Protein AF-A0AAW2NSJ7-F1 (afdb_monomer_lite)

Structure (mmCIF, N/CA/C/O backbone):
data_AF-A0AAW2NSJ7-F1
#
_entry.id   AF-A0AAW2NSJ7-F1
#
loop_
_atom_site.group_PDB
_atom_site.id
_atom_site.type_symbol
_atom_site.label_atom_id
_atom_site.label_alt_id
_atom_site.label_comp_id
_atom_site.label_asym_id
_atom_site.label_entity_id
_atom_site.label_seq_id
_atom_site.pdbx_PDB_ins_code
_atom_site.Cartn_x
_atom_site.Cartn_y
_atom_site.Cartn_z
_atom_site.occupancy
_atom_site.B_iso_or_equiv
_atom_site.auth_seq_id
_atom_site.auth_comp_id
_atom_site.auth_asym_id
_atom_site.auth_atom_id
_atom_site.pdbx_PDB_model_num
ATOM 1 N N . TRP A 1 1 ? -10.551 -11.374 5.179 1.00 94.38 1 TRP A N 1
ATOM 2 C CA . TRP A 1 1 ? -9.517 -11.150 4.149 1.00 94.38 1 TRP A CA 1
ATOM 3 C C . TRP A 1 1 ? -9.999 -10.108 3.161 1.00 94.38 1 TRP A C 1
ATOM 5 O O . TRP A 1 1 ? -9.460 -9.015 3.181 1.00 94.38 1 TRP A O 1
ATOM 15 N N . GLU A 1 2 ? -11.067 -10.388 2.406 1.00 96.81 2 GLU A N 1
ATOM 16 C CA . GLU A 1 2 ? -11.647 -9.461 1.421 1.00 96.81 2 GLU A CA 1
ATOM 17 C C . GLU A 1 2 ? -11.825 -8.022 1.937 1.00 96.81 2 GLU A C 1
ATOM 19 O O . GLU A 1 2 ? -11.339 -7.097 1.297 1.00 96.81 2 GLU A O 1
ATOM 24 N N . ASP A 1 3 ? -12.415 -7.821 3.121 1.00 97.12 3 ASP A N 1
ATOM 25 C CA . ASP A 1 3 ? -12.604 -6.476 3.690 1.00 97.12 3 ASP A CA 1
ATOM 26 C C . ASP A 1 3 ? -11.296 -5.744 4.034 1.00 97.12 3 ASP A C 1
ATOM 28 O O . ASP A 1 3 ? -11.261 -4.516 4.005 1.00 97.12 3 ASP A O 1
ATOM 32 N N . ILE A 1 4 ? -10.207 -6.474 4.302 1.00 96.81 4 ILE A N 1
ATOM 33 C CA . ILE A 1 4 ? -8.868 -5.894 4.489 1.00 96.81 4 ILE A CA 1
ATOM 34 C C . ILE A 1 4 ? -8.310 -5.461 3.129 1.00 96.81 4 ILE A C 1
ATOM 36 O O . ILE A 1 4 ? -7.856 -4.330 2.979 1.00 96.81 4 ILE A O 1
ATOM 40 N N . CYS A 1 5 ? -8.400 -6.324 2.112 1.00 97.69 5 CYS A N 1
ATOM 41 C CA . CYS A 1 5 ? -7.989 -5.999 0.742 1.00 97.69 5 CYS A CA 1
ATOM 42 C C . CYS A 1 5 ? -8.827 -4.862 0.131 1.00 97.69 5 CYS A C 1
ATOM 44 O O . CYS A 1 5 ? -8.345 -4.142 -0.740 1.00 97.69 5 CYS A O 1
ATOM 46 N N . ALA A 1 6 ? -10.071 -4.692 0.581 1.00 98.19 6 ALA A N 1
ATOM 47 C CA . ALA A 1 6 ? -10.960 -3.597 0.213 1.00 98.19 6 ALA A CA 1
ATOM 48 C C . ALA A 1 6 ? -10.841 -2.358 1.122 1.00 98.19 6 ALA A C 1
ATOM 50 O O . ALA A 1 6 ? -11.613 -1.418 0.948 1.00 98.19 6 ALA A O 1
ATOM 51 N N . PHE A 1 7 ? -9.900 -2.350 2.076 1.00 97.81 7 PHE A N 1
ATOM 52 C CA . PHE A 1 7 ? -9.670 -1.257 3.028 1.00 97.81 7 PHE A CA 1
ATOM 53 C C . PHE A 1 7 ? -10.933 -0.801 3.781 1.00 97.81 7 PHE A C 1
ATOM 55 O O . PHE A 1 7 ? -11.122 0.387 4.023 1.00 97.81 7 PHE A O 1
ATOM 62 N N . ARG A 1 8 ? -11.816 -1.741 4.135 1.00 97.81 8 ARG A N 1
ATOM 63 C CA . ARG A 1 8 ? -13.036 -1.493 4.927 1.00 97.81 8 ARG A CA 1
ATOM 64 C C . ARG A 1 8 ? -12.815 -1.665 6.427 1.00 97.81 8 ARG A C 1
ATOM 66 O O . ARG A 1 8 ? -13.595 -1.145 7.215 1.00 97.81 8 ARG A O 1
ATOM 73 N N . VAL A 1 9 ? -11.785 -2.419 6.806 1.00 96.56 9 VAL A N 1
ATOM 74 C CA . VAL A 1 9 ? -11.398 -2.691 8.195 1.00 96.56 9 VAL A CA 1
ATOM 75 C C . VAL A 1 9 ? -9.888 -2.545 8.350 1.00 96.56 9 VAL A C 1
ATOM 77 O O . VAL A 1 9 ? -9.128 -2.844 7.422 1.00 96.56 9 VAL A O 1
ATOM 80 N N . PHE A 1 10 ? -9.447 -2.110 9.528 1.00 95.38 10 PHE A N 1
ATOM 81 C CA . PHE A 1 10 ? -8.037 -2.150 9.896 1.00 95.38 10 PHE A CA 1
ATOM 82 C C . PHE A 1 10 ? -7.614 -3.593 10.251 1.00 95.38 10 PHE A C 1
ATOM 84 O O . PHE A 1 10 ? -8.435 -4.341 10.782 1.00 95.38 10 PHE A O 1
ATOM 91 N N . PRO A 1 11 ? -6.374 -4.037 9.966 1.00 93.12 11 PRO A N 1
ATOM 92 C CA . PRO A 1 11 ? -5.927 -5.377 10.345 1.00 93.12 11 PRO A CA 1
ATOM 93 C C . PRO A 1 11 ? -5.645 -5.490 11.853 1.00 93.12 11 PRO A C 1
ATOM 95 O O . PRO A 1 11 ? -4.751 -4.826 12.365 1.00 93.12 11 PRO A O 1
ATOM 98 N N . ASP A 1 12 ? -6.314 -6.417 12.545 1.00 87.38 12 ASP A N 1
ATOM 99 C CA . ASP A 1 12 ? -6.080 -6.684 13.982 1.00 87.38 12 ASP A CA 1
ATOM 100 C C . ASP A 1 12 ? -4.704 -7.317 14.283 1.00 87.38 12 ASP A C 1
ATOM 102 O O . ASP A 1 12 ? -4.275 -7.411 15.434 1.00 87.38 12 ASP A O 1
ATOM 106 N N . LYS A 1 13 ? -4.016 -7.825 13.252 1.00 85.38 13 LYS A N 1
ATOM 107 C CA . LYS A 1 13 ? -2.703 -8.472 13.373 1.00 85.38 13 LYS A CA 1
ATOM 108 C C . LYS A 1 13 ? -1.589 -7.454 13.167 1.00 85.38 13 LYS A C 1
ATOM 110 O O . LYS A 1 13 ? -1.569 -6.756 12.159 1.00 85.38 13 LYS A O 1
ATOM 115 N N . THR A 1 14 ? -0.595 -7.484 14.052 1.00 75.62 14 THR A N 1
ATOM 116 C CA . THR A 1 14 ? 0.616 -6.644 13.986 1.00 75.62 14 THR A CA 1
ATOM 117 C C . THR A 1 14 ? 1.449 -6.842 12.716 1.00 75.62 14 THR A C 1
ATOM 119 O O . THR A 1 14 ? 2.193 -5.944 12.333 1.00 75.62 14 THR A O 1
ATOM 122 N N . GLN A 1 15 ? 1.321 -7.992 12.047 1.00 88.50 15 GLN A N 1
ATOM 123 C CA . GLN A 1 15 ? 1.951 -8.268 10.760 1.00 88.50 15 GLN A CA 1
ATOM 124 C C . GLN A 1 15 ? 0.929 -8.818 9.760 1.00 88.50 15 GLN A C 1
ATOM 126 O O . GLN A 1 15 ? 0.176 -9.753 10.050 1.00 88.50 15 GLN A O 1
ATOM 131 N N . ILE A 1 16 ? 0.950 -8.253 8.554 1.00 92.44 16 ILE A N 1
ATOM 132 C CA . ILE A 1 16 ? 0.159 -8.684 7.404 1.00 92.44 16 ILE A CA 1
ATOM 133 C C . ILE A 1 16 ? 1.009 -8.600 6.132 1.00 92.44 16 ILE A C 1
ATOM 135 O O . ILE A 1 16 ? 1.783 -7.662 5.949 1.00 92.44 16 ILE A O 1
ATOM 139 N N . SER A 1 17 ? 0.862 -9.584 5.249 1.00 94.50 17 SER A N 1
ATOM 140 C CA . SER A 1 17 ? 1.498 -9.612 3.929 1.00 94.50 17 SER A CA 1
ATOM 141 C C . SER A 1 17 ? 0.406 -9.536 2.873 1.00 94.50 17 SER A C 1
ATOM 143 O O . SER A 1 17 ? -0.467 -10.395 2.849 1.00 94.50 17 SER A O 1
ATOM 145 N N . LEU A 1 18 ? 0.430 -8.501 2.034 1.00 95.69 18 LEU A N 1
ATOM 146 C CA . LEU A 1 18 ? -0.616 -8.207 1.050 1.00 95.69 18 LEU A CA 1
ATOM 147 C C . LEU A 1 18 ? -0.087 -8.435 -0.366 1.00 95.69 18 LEU A C 1
ATOM 149 O O . LEU A 1 18 ? 1.000 -7.954 -0.692 1.00 95.69 18 LEU A O 1
ATOM 153 N N . GLN A 1 19 ? -0.859 -9.100 -1.226 1.00 97.06 19 GLN A N 1
ATOM 154 C CA . GLN A 1 19 ? -0.544 -9.170 -2.653 1.00 97.06 19 GLN A CA 1
ATOM 155 C C . GLN A 1 19 ? -1.236 -8.007 -3.374 1.00 97.06 19 GLN A C 1
ATOM 157 O O . GLN A 1 19 ? -2.446 -7.818 -3.260 1.00 97.06 19 GLN A O 1
ATOM 162 N N . LEU A 1 20 ? -0.474 -7.204 -4.124 1.00 97.56 20 LEU A N 1
ATOM 163 C CA . LEU A 1 20 ? -0.974 -5.947 -4.706 1.00 97.56 20 LEU A CA 1
ATOM 164 C C . LEU A 1 20 ? -2.198 -6.136 -5.620 1.00 97.56 20 LEU A C 1
ATOM 166 O O . LEU A 1 20 ? -3.063 -5.265 -5.663 1.00 97.56 20 LEU A O 1
ATOM 170 N N . PHE A 1 21 ? -2.299 -7.274 -6.318 1.00 97.50 21 PHE A N 1
ATOM 171 C CA . PHE A 1 21 ? -3.418 -7.564 -7.222 1.00 97.50 21 PHE A CA 1
ATOM 172 C C . PHE A 1 21 ? -4.748 -7.822 -6.495 1.00 97.50 21 PHE A C 1
ATOM 174 O O . PHE A 1 21 ? -5.812 -7.647 -7.094 1.00 97.50 21 PHE A O 1
ATOM 181 N N . GLU A 1 22 ? -4.718 -8.207 -5.216 1.00 98.25 22 GLU A N 1
ATOM 182 C CA . GLU A 1 22 ? -5.925 -8.442 -4.418 1.00 98.25 22 GLU A CA 1
ATOM 183 C C . GLU A 1 22 ? -6.574 -7.131 -3.955 1.00 98.25 22 GLU A C 1
ATOM 185 O O . GLU A 1 22 ? -7.797 -7.077 -3.786 1.00 98.25 22 GLU A O 1
ATOM 190 N N . LEU A 1 23 ? -5.765 -6.077 -3.785 1.00 98.44 23 LEU A N 1
ATOM 191 C CA . LEU A 1 23 ? -6.157 -4.794 -3.201 1.00 98.44 23 LEU A CA 1
ATOM 192 C C . LEU A 1 23 ? -7.156 -4.041 -4.089 1.00 98.44 23 LEU A C 1
ATOM 194 O O . LEU A 1 23 ? -6.879 -3.766 -5.257 1.00 98.44 23 LEU A O 1
ATOM 198 N N . LYS A 1 24 ? -8.311 -3.666 -3.531 1.00 98.19 24 LYS A N 1
ATOM 199 C CA . LYS A 1 24 ? -9.400 -2.970 -4.239 1.00 98.19 24 LYS A CA 1
ATOM 200 C C . LYS A 1 24 ? -9.245 -1.447 -4.139 1.00 98.19 24 LYS A C 1
ATOM 202 O O . LYS A 1 24 ? -10.125 -0.756 -3.638 1.00 98.19 24 LYS A O 1
ATOM 207 N N . ASP A 1 25 ? -8.107 -0.929 -4.597 1.00 98.56 25 ASP A N 1
ATOM 208 C CA . ASP A 1 25 ? -7.870 0.512 -4.747 1.00 98.56 25 ASP A CA 1
ATOM 209 C C . ASP A 1 25 ? -7.496 0.850 -6.191 1.00 98.56 25 ASP A C 1
ATOM 211 O O . ASP A 1 25 ? -6.548 0.282 -6.733 1.00 98.56 25 ASP A O 1
ATOM 215 N N . ASP A 1 26 ? -8.216 1.798 -6.791 1.00 98.25 26 ASP A N 1
ATOM 216 C CA . ASP A 1 26 ? -8.084 2.131 -8.213 1.00 98.25 26 ASP A CA 1
ATOM 217 C C . ASP A 1 26 ? -6.675 2.595 -8.593 1.00 98.25 26 ASP A C 1
ATOM 219 O O . ASP A 1 26 ? -6.188 2.226 -9.657 1.00 98.25 26 ASP A O 1
ATOM 223 N N . TYR A 1 27 ? -5.986 3.348 -7.726 1.00 97.38 27 TYR A N 1
ATOM 224 C CA . TYR A 1 27 ? -4.621 3.802 -8.005 1.00 97.38 27 TYR A CA 1
ATOM 225 C C . TYR A 1 27 ? -3.636 2.628 -8.010 1.00 97.38 27 TYR A C 1
ATOM 227 O O . TYR A 1 27 ? -2.887 2.469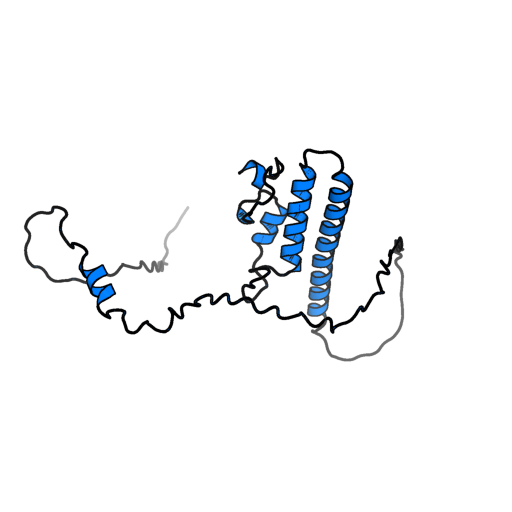 -8.971 1.00 97.38 27 TYR A O 1
ATOM 235 N N . ILE A 1 28 ? -3.677 1.761 -6.988 1.00 98.19 28 ILE A N 1
ATOM 236 C CA . ILE A 1 28 ? -2.844 0.543 -6.940 1.00 98.19 28 ILE A CA 1
ATOM 237 C C . ILE A 1 28 ? -3.098 -0.314 -8.185 1.00 98.19 28 ILE A C 1
ATOM 239 O O . ILE A 1 28 ? -2.167 -0.732 -8.869 1.00 98.19 28 ILE A O 1
ATOM 243 N N . GLN A 1 29 ? -4.372 -0.525 -8.506 1.00 98.31 29 GLN A N 1
ATOM 244 C CA . GLN A 1 29 ? -4.837 -1.328 -9.631 1.00 98.31 29 GLN A CA 1
ATOM 245 C C . GLN A 1 29 ? -4.468 -0.721 -11.000 1.00 98.31 29 GLN A C 1
ATOM 247 O O . GLN A 1 29 ? -4.226 -1.464 -11.952 1.00 98.31 29 GLN A O 1
ATOM 252 N N . GLN A 1 30 ? -4.395 0.605 -11.127 1.00 97.00 30 GLN A N 1
ATOM 253 C CA . GLN A 1 30 ? -3.868 1.277 -12.318 1.00 97.00 30 GLN A CA 1
ATOM 254 C C . GLN A 1 30 ? -2.343 1.155 -12.408 1.00 97.00 30 GLN A C 1
ATOM 256 O O . GLN A 1 30 ? -1.822 0.909 -13.493 1.00 97.00 30 GLN A O 1
ATOM 261 N N . GLU A 1 31 ? -1.620 1.297 -11.294 1.00 95.69 31 GLU A N 1
ATOM 262 C CA . GLU A 1 31 ? -0.154 1.267 -11.284 1.00 95.69 31 GLU A CA 1
ATOM 263 C C . GLU A 1 31 ? 0.392 -0.122 -11.643 1.00 95.69 31 GLU A C 1
ATOM 265 O O .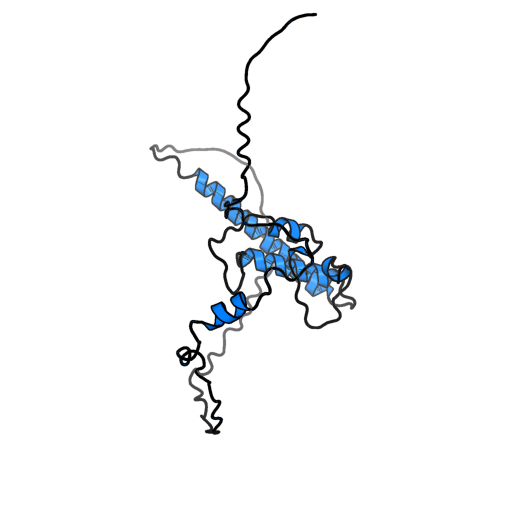 GLU A 1 31 ? 1.255 -0.226 -12.510 1.00 95.69 31 GLU A O 1
ATOM 270 N N . ILE A 1 32 ? -0.158 -1.199 -11.065 1.00 96.44 32 ILE A N 1
ATOM 271 C CA . ILE A 1 32 ? 0.307 -2.577 -11.327 1.00 96.44 32 ILE A CA 1
ATOM 272 C C . ILE A 1 32 ? -0.058 -3.118 -12.719 1.00 96.44 32 ILE A C 1
ATOM 274 O O . ILE A 1 32 ? 0.426 -4.180 -13.098 1.00 96.44 32 ILE A O 1
ATOM 278 N N . ARG A 1 33 ? -0.923 -2.423 -13.472 1.00 96.75 33 ARG A N 1
ATOM 279 C CA . ARG A 1 33 ? -1.243 -2.759 -14.873 1.00 96.75 33 ARG A CA 1
ATOM 280 C C . ARG A 1 33 ? -0.341 -2.054 -15.884 1.00 96.75 33 ARG A C 1
ATOM 282 O O . ARG A 1 33 ? -0.410 -2.373 -17.069 1.00 96.75 33 ARG A O 1
ATOM 289 N N . LYS A 1 34 ? 0.483 -1.095 -15.453 1.00 94.62 34 LYS A N 1
ATOM 290 C CA . LYS A 1 34 ? 1.457 -0.443 -16.335 1.00 94.62 34 LYS A CA 1
ATOM 291 C C . LYS A 1 34 ? 2.562 -1.439 -16.703 1.00 94.62 34 LYS A C 1
ATOM 293 O O . LYS A 1 34 ? 2.966 -2.224 -15.845 1.00 94.62 34 LYS A O 1
ATOM 298 N N . PRO A 1 35 ? 3.089 -1.402 -17.939 1.00 91.31 35 PRO A N 1
ATOM 299 C CA . PRO A 1 35 ? 4.263 -2.188 -18.286 1.00 91.31 35 PRO A CA 1
ATOM 300 C C . PRO A 1 35 ? 5.448 -1.764 -17.411 1.00 91.31 35 PRO A C 1
ATOM 302 O O . PRO A 1 35 ? 5.685 -0.575 -17.182 1.00 91.31 35 PRO A O 1
ATOM 305 N N . THR A 1 36 ? 6.195 -2.747 -16.920 1.00 87.62 36 THR A N 1
ATOM 306 C CA . THR A 1 36 ? 7.382 -2.518 -16.099 1.00 87.62 36 THR A CA 1
ATOM 307 C C . THR A 1 36 ? 8.466 -1.782 -16.893 1.00 87.62 36 THR A C 1
ATOM 309 O O . THR A 1 36 ? 8.830 -2.187 -17.991 1.00 87.62 36 THR A O 1
ATOM 312 N N . SER A 1 37 ? 9.025 -0.720 -16.305 1.00 82.81 37 SER A N 1
ATOM 313 C CA . SER A 1 37 ? 10.157 0.036 -16.868 1.00 82.81 37 SER A CA 1
ATOM 314 C C . SER A 1 37 ? 11.534 -0.544 -16.518 1.00 82.81 37 SER A C 1
ATOM 316 O O . SER A 1 37 ? 12.552 -0.024 -16.966 1.00 82.81 37 SER A O 1
ATOM 318 N N . GLN A 1 38 ? 11.583 -1.573 -15.669 1.00 86.12 38 GLN A N 1
ATOM 319 C CA . GLN A 1 38 ? 12.809 -2.234 -15.222 1.00 86.12 38 GLN A CA 1
ATOM 320 C C . GLN A 1 38 ? 13.167 -3.393 -16.162 1.00 86.12 38 GLN A C 1
ATOM 322 O O . GLN A 1 38 ? 12.325 -4.237 -16.452 1.00 86.12 38 GLN A O 1
ATOM 327 N N . GLY A 1 39 ? 14.431 -3.488 -16.583 1.00 92.38 39 GLY A N 1
ATOM 328 C CA . GLY A 1 39 ? 14.915 -4.623 -17.384 1.00 92.38 39 GLY A CA 1
ATOM 329 C C . GLY A 1 39 ? 15.098 -5.929 -16.594 1.00 92.38 39 GLY A C 1
ATOM 330 O O . GLY A 1 39 ? 15.335 -6.976 -17.188 1.00 92.38 39 GLY A O 1
ATOM 331 N N . SER A 1 40 ? 15.003 -5.882 -15.263 1.00 94.31 40 SER A N 1
ATOM 332 C CA . SER A 1 40 ? 15.227 -7.016 -14.360 1.00 94.31 40 SER A CA 1
ATOM 333 C C . SER A 1 40 ? 14.451 -6.856 -13.050 1.00 94.31 40 SER A C 1
ATOM 335 O O . SER A 1 40 ? 14.123 -5.739 -12.649 1.00 94.31 40 SER A O 1
ATOM 337 N N . CYS A 1 41 ? 14.218 -7.966 -12.350 1.00 95.50 41 CYS A N 1
ATOM 338 C CA . CYS A 1 41 ? 13.610 -7.988 -11.020 1.00 95.50 41 CYS A CA 1
ATOM 339 C C . CYS A 1 41 ? 14.674 -7.770 -9.927 1.00 95.50 41 CYS A C 1
ATOM 341 O O . CYS A 1 41 ? 15.693 -8.460 -9.929 1.00 95.50 41 CYS A O 1
ATOM 343 N N . SER A 1 42 ? 14.448 -6.842 -8.992 1.00 95.38 42 SER A N 1
ATOM 344 C CA . SER A 1 42 ? 15.343 -6.597 -7.848 1.00 95.38 42 SER A CA 1
ATOM 345 C C . SER A 1 42 ? 14.863 -7.305 -6.572 1.00 95.38 42 SER A C 1
ATOM 347 O O . SER A 1 42 ? 13.667 -7.521 -6.382 1.00 95.38 42 SER A O 1
ATOM 349 N N . LEU A 1 43 ? 15.778 -7.603 -5.641 1.00 95.94 43 LEU A N 1
ATOM 350 C CA . LEU A 1 43 ? 15.420 -8.180 -4.334 1.00 95.94 43 LEU A CA 1
ATOM 351 C C . LEU A 1 43 ? 14.648 -7.203 -3.423 1.00 95.94 43 LEU A C 1
ATOM 353 O O . LEU A 1 43 ? 13.918 -7.642 -2.540 1.00 95.94 43 LEU A O 1
ATOM 357 N N . GLN A 1 44 ? 14.803 -5.889 -3.617 1.00 94.31 44 GLN A N 1
ATOM 358 C CA . GLN A 1 44 ? 14.253 -4.858 -2.723 1.00 94.31 44 GLN A CA 1
ATOM 359 C C . GLN A 1 44 ? 12.890 -4.313 -3.184 1.00 94.31 44 GLN A C 1
ATOM 361 O O . GLN A 1 44 ? 12.050 -3.941 -2.361 1.00 94.31 44 GLN A O 1
ATOM 366 N N . THR A 1 45 ? 12.679 -4.228 -4.500 1.00 94.94 45 THR A N 1
ATOM 367 C CA . THR A 1 45 ? 11.518 -3.569 -5.127 1.00 94.94 45 THR A CA 1
ATOM 368 C C . THR A 1 45 ? 10.816 -4.445 -6.169 1.00 94.94 45 THR A C 1
ATOM 370 O O . THR A 1 45 ? 9.770 -4.059 -6.697 1.00 94.94 45 THR A O 1
ATOM 373 N N . GLY A 1 46 ? 11.354 -5.633 -6.464 1.00 94.62 46 GLY A N 1
ATOM 374 C CA . GLY A 1 46 ? 10.821 -6.533 -7.479 1.00 94.62 46 GLY A CA 1
ATOM 375 C C . GLY A 1 46 ? 10.883 -5.910 -8.873 1.00 94.62 46 GLY A C 1
ATOM 376 O O . GLY A 1 46 ? 11.917 -5.396 -9.297 1.00 94.62 46 GLY A O 1
ATOM 377 N N . TRP A 1 47 ? 9.748 -5.932 -9.569 1.00 95.31 47 TRP A N 1
ATOM 378 C CA . TRP A 1 47 ? 9.558 -5.339 -10.898 1.00 95.31 47 TRP A CA 1
ATOM 379 C C . TRP A 1 47 ? 9.156 -3.851 -10.876 1.00 95.31 47 TRP A C 1
ATOM 381 O O . TRP A 1 47 ? 8.822 -3.288 -11.918 1.00 95.31 47 TRP A O 1
ATOM 391 N N . PHE A 1 48 ? 9.167 -3.200 -9.711 1.00 94.94 48 PHE A N 1
ATOM 392 C CA . PHE A 1 48 ? 8.854 -1.776 -9.570 1.00 94.94 48 PHE A CA 1
ATOM 393 C C . PHE A 1 48 ? 10.131 -0.958 -9.346 1.00 94.94 48 PHE A C 1
ATOM 395 O O . PHE A 1 48 ? 11.086 -1.435 -8.734 1.00 94.94 48 PHE A O 1
ATOM 402 N N . SER A 1 49 ? 10.150 0.300 -9.793 1.00 93.75 49 SER A N 1
ATOM 403 C CA . SER A 1 49 ? 11.168 1.257 -9.337 1.00 93.75 49 SER A CA 1
ATOM 404 C C . SER A 1 49 ? 10.914 1.640 -7.872 1.00 93.75 49 SER A C 1
ATOM 406 O O . SER A 1 49 ? 9.771 1.546 -7.413 1.00 93.75 49 SER A O 1
ATOM 408 N N . SER A 1 50 ? 11.940 2.112 -7.143 1.00 93.69 50 SER A N 1
ATOM 409 C CA . SER A 1 50 ? 11.779 2.537 -5.733 1.00 93.69 50 SER A CA 1
ATOM 410 C C . SER A 1 50 ? 10.619 3.521 -5.577 1.00 93.69 50 SER A C 1
ATOM 412 O O . SER A 1 50 ? 9.691 3.284 -4.815 1.00 93.69 50 SER A O 1
ATOM 414 N N . HIS A 1 51 ? 10.590 4.553 -6.421 1.00 93.56 51 HIS A N 1
ATOM 415 C CA . HIS A 1 51 ? 9.526 5.549 -6.422 1.00 93.56 51 HIS A CA 1
ATOM 416 C C . HIS A 1 51 ? 8.114 4.942 -6.554 1.00 93.56 51 HIS A C 1
ATOM 418 O O . HIS A 1 51 ? 7.196 5.352 -5.846 1.00 93.56 51 HIS A O 1
ATOM 424 N N . VAL A 1 52 ? 7.918 3.958 -7.442 1.00 94.88 52 VAL A N 1
ATOM 425 C CA . VAL A 1 52 ? 6.602 3.324 -7.625 1.00 94.88 52 VAL A CA 1
ATOM 426 C C . VAL A 1 52 ? 6.225 2.479 -6.409 1.00 94.88 52 VAL A C 1
ATOM 428 O O . VAL A 1 52 ? 5.098 2.598 -5.926 1.00 94.88 52 VAL A O 1
ATOM 431 N N . ILE A 1 53 ? 7.144 1.671 -5.867 1.00 95.62 53 ILE A N 1
ATOM 432 C CA . ILE A 1 53 ? 6.837 0.861 -4.678 1.00 95.62 53 ILE A CA 1
ATOM 433 C C . ILE A 1 53 ? 6.601 1.736 -3.436 1.00 95.62 53 ILE A C 1
ATOM 435 O O . ILE A 1 53 ? 5.748 1.407 -2.614 1.00 95.62 53 ILE A O 1
ATOM 439 N N . ASP A 1 54 ? 7.263 2.888 -3.329 1.00 96.38 54 ASP A N 1
ATOM 440 C CA . ASP A 1 54 ? 7.068 3.838 -2.231 1.00 96.38 54 ASP A CA 1
ATOM 441 C C . ASP A 1 54 ? 5.731 4.588 -2.347 1.00 96.38 54 ASP A C 1
ATOM 443 O O . ASP A 1 54 ? 5.011 4.710 -1.354 1.00 96.38 54 ASP A O 1
ATOM 447 N N . CYS A 1 55 ? 5.310 4.977 -3.557 1.00 96.88 55 CYS A N 1
ATOM 448 C CA . CYS A 1 55 ? 3.951 5.474 -3.810 1.00 96.88 55 CYS A CA 1
ATOM 449 C C . CYS A 1 55 ? 2.873 4.429 -3.466 1.00 96.88 55 CYS A C 1
ATOM 451 O O . CYS A 1 55 ? 1.864 4.769 -2.844 1.00 96.88 55 CYS A O 1
ATOM 453 N N . LEU A 1 56 ? 3.091 3.152 -3.805 1.00 97.44 56 LEU A N 1
ATOM 454 C CA . LEU A 1 56 ? 2.192 2.053 -3.433 1.00 97.44 56 LEU A CA 1
ATOM 455 C C . LEU A 1 56 ? 2.123 1.860 -1.907 1.00 97.44 56 LEU A C 1
ATOM 457 O O . LEU A 1 56 ? 1.026 1.757 -1.357 1.00 97.44 56 LEU A O 1
ATOM 461 N N . ARG A 1 57 ? 3.265 1.874 -1.205 1.00 97.38 57 ARG A N 1
ATOM 462 C CA . ARG A 1 57 ? 3.335 1.801 0.270 1.00 97.38 57 ARG A CA 1
ATOM 463 C C . ARG A 1 57 ? 2.592 2.962 0.932 1.00 97.38 57 ARG A C 1
ATOM 465 O O . ARG A 1 57 ? 1.771 2.729 1.817 1.00 97.38 57 ARG A O 1
ATOM 472 N N . LEU A 1 58 ? 2.832 4.195 0.477 1.00 98.19 58 LEU A N 1
ATOM 473 C CA . LEU A 1 58 ? 2.140 5.392 0.965 1.00 98.19 58 LEU A CA 1
ATOM 474 C C . LEU A 1 58 ? 0.626 5.295 0.739 1.00 98.19 58 LEU A C 1
ATOM 476 O O . LEU A 1 58 ? -0.141 5.620 1.643 1.00 98.19 58 LEU A O 1
ATOM 480 N N . ARG A 1 59 ? 0.184 4.784 -0.417 1.00 98.19 59 ARG A N 1
ATOM 481 C CA . ARG A 1 59 ? -1.241 4.579 -0.699 1.00 98.19 59 ARG A CA 1
ATOM 482 C C . ARG A 1 59 ? -1.886 3.548 0.229 1.00 98.19 59 ARG A C 1
ATOM 484 O O . ARG A 1 59 ? -2.970 3.799 0.751 1.00 98.19 59 ARG A O 1
ATOM 491 N N . VAL A 1 60 ? -1.224 2.414 0.459 1.00 97.94 60 VAL A N 1
ATOM 492 C CA . VAL A 1 60 ? -1.687 1.376 1.397 1.00 97.94 60 VAL A CA 1
ATOM 493 C C . VAL A 1 60 ? -1.791 1.940 2.818 1.00 97.94 60 VAL A C 1
ATOM 495 O O . VAL A 1 60 ? -2.821 1.769 3.469 1.00 97.94 60 VAL A O 1
ATOM 498 N N . ALA A 1 61 ? -0.775 2.680 3.274 1.00 97.31 61 ALA A N 1
ATOM 499 C CA . ALA A 1 61 ? -0.783 3.340 4.578 1.00 97.31 61 ALA A CA 1
ATOM 500 C C . ALA A 1 61 ? -1.918 4.373 4.697 1.00 97.31 61 ALA A C 1
ATOM 502 O O . ALA A 1 61 ? -2.664 4.348 5.673 1.00 97.31 61 ALA A O 1
ATOM 503 N N . GLN A 1 62 ? -2.110 5.227 3.684 1.00 98.06 62 GLN A N 1
ATOM 504 C CA . GLN A 1 62 ? -3.204 6.203 3.629 1.00 98.06 62 GLN A CA 1
ATOM 505 C C . GLN A 1 62 ? -4.570 5.523 3.781 1.00 98.06 62 GLN A C 1
ATOM 507 O O . GLN A 1 62 ? -5.420 5.988 4.543 1.00 98.06 62 GLN A O 1
ATOM 512 N N . ARG A 1 63 ? -4.787 4.412 3.067 1.00 98.06 63 ARG A N 1
ATOM 513 C CA . ARG A 1 63 ? -6.055 3.680 3.099 1.00 98.06 63 ARG A CA 1
ATOM 514 C C . ARG A 1 63 ? -6.320 3.028 4.453 1.00 98.06 63 ARG A C 1
ATOM 516 O O . ARG A 1 63 ? -7.425 3.180 4.959 1.00 98.06 63 ARG A O 1
ATOM 523 N N . PHE A 1 64 ? -5.331 2.384 5.074 1.00 96.88 64 PHE A N 1
ATOM 524 C CA . PHE A 1 64 ? -5.519 1.817 6.414 1.00 96.88 64 PHE A CA 1
ATOM 525 C C . PHE A 1 64 ? -5.689 2.882 7.500 1.00 96.88 64 PHE A C 1
ATOM 527 O O . PHE A 1 64 ? -6.564 2.732 8.344 1.00 96.88 64 PHE A O 1
ATOM 534 N N . LEU A 1 65 ? -4.941 3.990 7.446 1.00 96.56 65 LEU A N 1
ATOM 535 C CA . LEU A 1 65 ? -5.132 5.119 8.366 1.00 96.56 65 LEU A CA 1
ATOM 536 C C . LEU A 1 65 ? -6.527 5.757 8.234 1.00 96.56 65 LEU A C 1
ATOM 538 O O . LEU A 1 65 ? -7.049 6.282 9.209 1.00 96.56 65 LEU A O 1
ATOM 542 N N . SER A 1 66 ? -7.158 5.666 7.056 1.00 96.75 66 SER A N 1
ATOM 543 C CA . SER A 1 66 ? -8.533 6.146 6.825 1.00 96.75 66 SER A CA 1
ATOM 544 C C . SER A 1 66 ? -9.618 5.278 7.480 1.00 96.75 66 SER A C 1
ATOM 546 O O . SER A 1 66 ? -10.754 5.728 7.593 1.00 96.75 66 SER A O 1
ATOM 548 N N . VAL A 1 67 ? -9.292 4.043 7.883 1.00 96.69 67 VAL A N 1
ATOM 549 C CA . VAL A 1 67 ? -10.196 3.111 8.593 1.00 96.69 67 VAL A CA 1
ATOM 550 C C . VAL A 1 67 ? -9.623 2.660 9.939 1.00 96.69 67 VAL A C 1
ATOM 552 O O . VAL A 1 67 ? -10.010 1.619 10.470 1.00 96.69 67 VAL A O 1
ATOM 555 N N . TYR A 1 68 ? -8.682 3.431 10.487 1.00 95.88 68 TYR A N 1
ATOM 556 C CA . TYR A 1 68 ? -8.103 3.167 11.797 1.00 95.88 68 TYR A CA 1
ATOM 557 C C . TYR A 1 68 ? -9.177 3.356 12.887 1.00 95.88 68 TYR A C 1
ATOM 559 O O . TYR A 1 68 ? -9.896 4.355 12.845 1.00 95.88 68 TYR A O 1
ATOM 567 N N . PRO A 1 69 ? -9.335 2.411 13.834 1.00 93.56 69 PRO A N 1
ATOM 568 C CA . PRO A 1 69 ? -10.472 2.418 14.756 1.00 93.56 69 PRO A CA 1
ATOM 569 C C . PRO A 1 69 ? -10.361 3.459 15.879 1.00 93.56 69 PRO A C 1
ATOM 571 O O . PRO A 1 69 ? -11.386 3.884 16.408 1.00 93.56 69 PRO A O 1
ATOM 574 N N . GLU A 1 70 ? -9.144 3.869 16.244 1.00 90.38 70 GLU A N 1
ATOM 575 C CA . GLU A 1 70 ? -8.890 4.791 17.356 1.00 90.38 70 GLU A CA 1
ATOM 576 C C . GLU A 1 70 ? -8.680 6.234 16.870 1.00 90.38 70 GLU A C 1
ATOM 578 O O . GLU A 1 70 ? -8.068 6.480 15.829 1.00 90.38 70 GLU A O 1
ATOM 583 N N . SER A 1 71 ? -9.118 7.213 17.662 1.00 91.25 71 SER A N 1
ATOM 584 C CA . SER A 1 71 ? -8.793 8.629 17.433 1.00 91.25 71 SER A CA 1
ATOM 585 C C . SER A 1 71 ? -7.298 8.913 17.623 1.00 91.25 71 SER A C 1
ATOM 587 O O . SER A 1 71 ? -6.655 8.290 18.469 1.00 91.25 71 SER A O 1
ATOM 589 N N . GLY A 1 72 ? -6.760 9.910 16.919 1.00 90.31 72 GLY A N 1
ATOM 590 C CA . GLY A 1 72 ? -5.358 10.344 17.022 1.00 90.31 72 GLY A CA 1
ATOM 591 C C . GLY A 1 72 ? -4.497 9.994 15.803 1.00 90.31 72 GLY A C 1
ATOM 592 O O . GLY A 1 72 ? -3.355 10.445 15.703 1.00 90.31 72 GLY A O 1
ATOM 593 N N . ALA A 1 73 ? -5.028 9.221 14.852 1.00 94.62 73 ALA A N 1
ATOM 594 C CA . ALA A 1 73 ? -4.359 8.905 13.588 1.00 94.62 73 ALA A CA 1
ATOM 595 C C . ALA A 1 73 ? -4.515 9.999 12.512 1.00 94.62 73 ALA A C 1
ATOM 597 O O . ALA A 1 73 ? -3.956 9.872 11.423 1.00 94.62 73 ALA A O 1
ATOM 598 N N . GLU A 1 74 ? -5.248 11.081 12.779 1.00 96.25 74 GLU A N 1
ATOM 599 C CA . GLU A 1 74 ? -5.610 12.102 11.788 1.00 96.25 74 GLU A CA 1
ATOM 600 C C . GLU A 1 74 ? -4.387 12.911 11.327 1.00 96.25 74 GLU A C 1
ATOM 602 O O . GLU A 1 74 ? -4.268 13.252 10.148 1.00 96.25 74 GLU A O 1
ATOM 607 N N . SER A 1 75 ? -3.437 13.172 12.231 1.00 97.06 75 SER A N 1
ATOM 608 C CA . SER A 1 75 ? -2.155 13.823 11.920 1.00 97.06 75 SER A CA 1
ATOM 609 C C . SER A 1 75 ? -1.287 12.954 11.002 1.00 97.06 75 SER A C 1
ATOM 611 O O . SER A 1 75 ? -0.753 13.440 10.000 1.00 97.06 75 SER A O 1
ATOM 613 N N . LEU A 1 76 ? -1.215 11.649 11.286 1.00 97.19 76 LEU A N 1
ATOM 614 C CA . LEU A 1 76 ? -0.530 10.656 10.458 1.00 97.19 76 LEU A CA 1
ATOM 615 C C . LEU A 1 76 ? -1.211 10.517 9.093 1.00 97.19 76 LEU A C 1
ATOM 617 O O . LEU A 1 76 ? -0.529 10.534 8.071 1.00 97.19 76 LEU A O 1
ATOM 621 N N . LEU A 1 77 ? -2.544 10.456 9.049 1.00 97.88 77 LEU A N 1
ATOM 622 C CA . LEU A 1 77 ? -3.318 10.403 7.809 1.00 97.88 77 LEU A CA 1
ATOM 623 C C . LEU A 1 77 ? -3.084 11.650 6.945 1.00 97.88 77 LEU A C 1
ATOM 625 O O . LEU A 1 77 ? -2.881 11.517 5.735 1.00 97.88 77 LEU A O 1
ATOM 629 N N . LYS A 1 78 ? -3.053 12.848 7.547 1.00 98.12 78 LYS A N 1
ATOM 630 C CA . LYS A 1 78 ? -2.729 14.107 6.854 1.00 98.12 78 LYS A CA 1
ATOM 631 C C . LYS A 1 78 ? -1.299 14.079 6.301 1.00 98.12 78 LYS A C 1
ATOM 633 O O . LYS A 1 78 ? -1.106 14.364 5.121 1.00 98.12 78 LYS A O 1
ATOM 638 N N . SER A 1 79 ? -0.320 13.674 7.113 1.00 98.25 79 SER A N 1
ATOM 639 C CA . SER A 1 79 ? 1.093 13.571 6.717 1.00 98.25 79 SER A CA 1
ATOM 640 C C . SER A 1 79 ? 1.316 12.562 5.582 1.00 98.25 79 SER A C 1
ATOM 642 O O . SER A 1 79 ? 1.905 12.896 4.553 1.00 98.25 79 SER A O 1
ATOM 644 N N . VAL A 1 80 ? 0.771 11.347 5.701 1.00 98.31 80 VAL A N 1
ATOM 645 C CA . VAL A 1 80 ? 0.870 10.303 4.668 1.00 98.31 80 VAL A CA 1
ATOM 646 C C . VAL A 1 80 ? 0.151 10.720 3.384 1.00 98.31 80 VAL A C 1
ATOM 648 O O . VAL A 1 80 ? 0.700 10.521 2.302 1.00 98.31 80 VAL A O 1
ATOM 651 N N . SER A 1 81 ? -1.023 11.358 3.476 1.00 98.06 81 SER A N 1
ATOM 652 C CA . SER A 1 81 ? -1.731 11.895 2.302 1.00 98.06 81 SER A CA 1
ATOM 653 C C . SER A 1 81 ? -0.920 12.986 1.597 1.00 98.06 81 SER A C 1
ATOM 655 O O . SER A 1 81 ? -0.798 12.962 0.373 1.00 98.06 81 SER A O 1
ATOM 657 N N . HIS A 1 82 ? -0.312 13.906 2.354 1.00 98.12 82 HIS A N 1
ATOM 658 C CA . HIS A 1 82 ? 0.564 14.937 1.800 1.00 98.12 82 HIS A CA 1
ATOM 659 C C . HIS A 1 82 ? 1.786 14.327 1.097 1.00 98.12 82 HIS A C 1
ATOM 661 O O . HIS A 1 82 ? 2.065 14.665 -0.054 1.00 98.12 82 HIS A O 1
ATOM 667 N N . ARG A 1 83 ? 2.475 13.374 1.743 1.00 97.75 83 ARG A N 1
ATOM 668 C CA . ARG A 1 83 ? 3.622 12.661 1.155 1.00 97.75 83 ARG A CA 1
ATOM 669 C C . ARG A 1 83 ? 3.240 11.882 -0.105 1.00 97.75 83 ARG A C 1
ATOM 671 O O . ARG A 1 83 ? 3.995 11.915 -1.074 1.00 97.75 83 ARG A O 1
ATOM 678 N N . PHE A 1 84 ? 2.082 11.220 -0.111 1.00 97.75 84 PHE A N 1
ATOM 679 C CA . PHE A 1 84 ? 1.569 10.502 -1.280 1.00 97.75 84 PHE A CA 1
ATOM 680 C C . PHE A 1 84 ? 1.361 11.447 -2.469 1.00 97.75 84 PHE A C 1
ATOM 682 O O . PHE A 1 84 ? 1.911 11.203 -3.542 1.00 97.75 84 PHE A O 1
ATOM 689 N N . GLU A 1 85 ? 0.641 12.556 -2.281 1.00 96.62 85 GLU A N 1
ATOM 690 C CA . GLU A 1 85 ? 0.386 13.502 -3.372 1.00 96.62 85 GLU A CA 1
ATOM 691 C C . GLU A 1 85 ? 1.657 14.269 -3.795 1.00 96.62 85 GLU A C 1
ATOM 693 O O . GLU A 1 85 ? 1.850 14.483 -4.991 1.00 96.62 85 GLU A O 1
ATOM 698 N N . LYS A 1 86 ? 2.577 14.609 -2.873 1.00 95.88 86 LYS A N 1
ATOM 699 C CA . LYS A 1 86 ? 3.902 15.179 -3.213 1.00 95.88 86 LYS A CA 1
ATOM 700 C C . LYS A 1 86 ? 4.706 14.219 -4.098 1.00 95.88 86 LYS A C 1
ATOM 702 O O . LYS A 1 86 ? 5.181 14.625 -5.157 1.00 95.88 86 LYS A O 1
ATOM 707 N N . SER A 1 87 ? 4.786 12.941 -3.721 1.00 93.31 87 SER A N 1
ATOM 708 C CA . SER A 1 87 ? 5.482 11.911 -4.505 1.00 93.31 87 SER A CA 1
ATOM 709 C C . SER A 1 87 ? 4.827 11.704 -5.879 1.00 93.31 87 SER A C 1
ATOM 711 O O . SER A 1 87 ? 5.493 11.739 -6.911 1.00 93.31 87 SER A O 1
ATOM 713 N N . LYS A 1 88 ? 3.496 11.592 -5.926 1.00 91.12 88 LYS A N 1
ATOM 714 C CA . LYS A 1 88 ? 2.734 11.428 -7.171 1.00 91.12 88 LYS A CA 1
ATOM 715 C C . LYS A 1 88 ? 2.930 12.592 -8.154 1.00 91.12 88 LYS A C 1
ATOM 717 O O . LYS A 1 88 ? 3.034 12.339 -9.352 1.00 91.12 88 LYS A O 1
ATOM 722 N N . ARG A 1 89 ? 3.040 13.840 -7.671 1.00 90.06 89 ARG A N 1
ATOM 723 C CA . ARG A 1 89 ? 3.368 15.013 -8.508 1.00 90.06 89 ARG A CA 1
ATOM 724 C C . ARG A 1 89 ? 4.776 14.931 -9.103 1.00 90.06 89 ARG A C 1
ATOM 726 O O . ARG A 1 89 ? 4.920 15.127 -10.304 1.00 90.06 89 ARG A O 1
ATOM 733 N N . MET A 1 90 ? 5.785 14.553 -8.311 1.00 83.00 90 MET A N 1
ATOM 734 C CA . MET A 1 90 ? 7.170 14.397 -8.794 1.00 83.00 90 MET A CA 1
ATOM 735 C C . MET A 1 90 ? 7.278 13.418 -9.978 1.00 83.00 90 MET A C 1
ATOM 737 O O . MET A 1 90 ? 8.074 13.639 -10.889 1.00 83.00 90 MET A O 1
ATOM 741 N N . GLN A 1 91 ? 6.448 12.366 -10.015 1.00 74.88 91 GLN A N 1
ATOM 742 C CA . GLN A 1 91 ? 6.425 11.418 -11.136 1.00 74.88 91 GLN A CA 1
ATOM 743 C C . GLN A 1 91 ? 5.958 12.043 -12.462 1.00 74.88 91 GLN A C 1
ATOM 745 O O . GLN A 1 91 ? 6.347 11.551 -13.522 1.00 74.88 91 GLN A O 1
ATOM 750 N N . LEU A 1 92 ? 5.097 13.064 -12.415 1.00 71.19 92 LEU A N 1
ATOM 751 C CA . LEU A 1 92 ? 4.596 13.764 -13.601 1.00 71.19 92 LEU A CA 1
ATOM 752 C C . LEU A 1 92 ? 5.662 14.726 -14.124 1.00 71.19 92 LEU A C 1
ATOM 754 O O . LEU A 1 92 ? 6.106 14.563 -15.254 1.00 71.19 92 LEU A O 1
ATOM 758 N N . THR A 1 93 ? 6.204 15.590 -13.260 1.00 68.62 93 THR A N 1
ATOM 759 C CA . THR A 1 93 ? 7.249 16.562 -13.627 1.00 68.62 93 THR A CA 1
ATOM 760 C C . THR A 1 93 ? 8.454 15.909 -14.315 1.00 68.62 93 THR A C 1
ATOM 762 O O . THR A 1 93 ? 8.953 16.429 -15.309 1.00 68.62 93 THR A O 1
ATOM 765 N N . VAL A 1 94 ? 8.903 14.736 -13.848 1.00 67.25 94 VAL A N 1
ATOM 766 C CA . VAL A 1 94 ? 10.010 13.988 -14.481 1.00 67.25 94 VAL A CA 1
ATOM 767 C C . VAL A 1 94 ? 9.633 13.425 -15.861 1.00 67.25 94 VAL A C 1
ATOM 769 O O . VAL A 1 94 ? 10.492 13.338 -16.737 1.00 67.25 94 VAL A O 1
ATOM 772 N N . LYS A 1 95 ? 8.368 13.049 -16.085 1.00 64.94 95 LYS A N 1
ATOM 773 C CA . LYS A 1 95 ? 7.885 12.601 -17.403 1.00 64.94 95 LYS A CA 1
ATOM 774 C C . LYS A 1 95 ? 7.773 13.772 -18.373 1.00 64.94 95 LYS A C 1
ATOM 776 O O . LYS A 1 95 ? 8.245 13.647 -19.497 1.00 64.94 95 LYS A O 1
ATOM 781 N N . ASP A 1 96 ? 7.234 14.898 -17.922 1.00 61.38 96 ASP A N 1
ATOM 782 C CA . ASP A 1 96 ? 7.051 16.097 -18.744 1.00 61.38 96 ASP A CA 1
ATOM 783 C C . ASP A 1 96 ? 8.410 16.692 -19.156 1.00 61.38 96 ASP A C 1
ATOM 785 O O . ASP A 1 96 ? 8.641 16.975 -20.331 1.00 61.38 96 ASP A O 1
ATOM 789 N N . LEU A 1 97 ? 9.373 16.756 -18.223 1.00 60.66 97 LEU A N 1
ATOM 790 C CA . LEU A 1 97 ? 10.772 17.097 -18.518 1.00 60.66 97 LEU A CA 1
ATOM 791 C C . LEU A 1 97 ? 11.400 16.154 -19.551 1.00 60.66 97 LEU A C 1
ATOM 793 O O . LEU A 1 97 ? 12.152 16.608 -20.413 1.00 60.66 97 LEU A O 1
ATOM 797 N N . LYS A 1 98 ? 11.095 14.852 -19.481 1.00 60.47 98 LYS A N 1
ATOM 798 C CA . LYS A 1 98 ? 11.618 13.880 -20.442 1.00 60.47 98 LYS A CA 1
ATOM 799 C C . LYS A 1 98 ? 11.044 14.116 -21.844 1.00 60.47 98 LYS A C 1
ATOM 801 O O . LYS A 1 98 ? 11.832 14.209 -22.781 1.00 60.47 98 LYS A O 1
ATOM 806 N N . VAL A 1 99 ? 9.730 14.308 -21.978 1.00 59.03 99 VAL A N 1
ATOM 807 C CA . VAL A 1 99 ? 9.083 14.639 -23.265 1.00 59.03 99 VAL A CA 1
ATOM 808 C C . VAL A 1 99 ? 9.684 15.922 -23.856 1.00 59.03 99 VAL A C 1
ATOM 810 O O . VAL A 1 99 ? 10.179 15.912 -24.979 1.00 59.03 99 VAL A O 1
ATOM 813 N N . HIS A 1 100 ? 9.797 16.990 -23.060 1.00 52.03 100 HIS A N 1
ATOM 814 C CA . HIS A 1 100 ? 10.414 18.248 -23.498 1.00 52.03 100 HIS A CA 1
ATOM 815 C C . HIS A 1 100 ? 11.923 18.170 -23.799 1.00 52.03 100 HIS A C 1
ATOM 817 O O . HIS A 1 100 ? 12.469 19.100 -24.400 1.00 52.03 100 HIS A O 1
ATOM 823 N N . SER A 1 101 ? 12.613 17.105 -23.376 1.00 50.69 101 SER A N 1
ATOM 824 C CA . SER A 1 101 ? 14.002 16.834 -23.768 1.00 50.69 101 SER A CA 1
ATOM 825 C C . SER A 1 101 ? 14.099 16.048 -25.080 1.00 50.69 101 SER A C 1
ATOM 827 O O . SER A 1 101 ? 15.008 16.299 -25.869 1.00 50.69 101 SER A O 1
ATOM 829 N N . GLU A 1 102 ? 13.136 15.161 -25.347 1.00 47.19 102 GLU A N 1
ATOM 830 C CA . GLU A 1 102 ? 13.072 14.356 -26.573 1.00 47.19 102 GLU A CA 1
ATOM 831 C C . GLU A 1 102 ? 12.684 15.222 -27.792 1.00 47.19 102 GLU A C 1
ATOM 833 O O . GLU A 1 102 ? 13.252 15.039 -28.868 1.00 47.19 102 GLU A O 1
ATOM 838 N N . ASP A 1 103 ? 11.859 16.262 -27.605 1.00 47.97 103 ASP A N 1
ATOM 839 C CA . ASP A 1 103 ? 11.510 17.240 -28.656 1.00 47.97 103 ASP A CA 1
ATOM 840 C C . ASP A 1 103 ? 12.663 18.191 -29.058 1.00 47.97 103 ASP A C 1
ATOM 842 O O . ASP A 1 103 ? 12.597 18.852 -30.094 1.00 47.97 103 ASP A O 1
ATOM 846 N N . LYS A 1 104 ? 13.732 18.301 -28.253 1.00 47.62 104 LYS A N 1
ATOM 847 C CA . LYS A 1 104 ? 14.803 19.307 -28.443 1.00 47.62 104 LYS A CA 1
ATOM 848 C C . LYS A 1 104 ? 16.059 18.799 -29.150 1.00 47.62 104 LYS A C 1
ATOM 850 O O . LYS A 1 104 ? 16.982 19.581 -29.367 1.00 47.62 104 LYS A O 1
ATOM 855 N N . GLN A 1 105 ? 16.119 17.522 -29.532 1.00 42.25 105 GLN A N 1
ATOM 856 C CA . GLN A 1 105 ? 17.302 16.941 -30.186 1.00 42.25 105 GLN A CA 1
ATOM 857 C C . GLN A 1 105 ? 17.194 16.866 -31.723 1.00 42.25 105 GLN A C 1
ATOM 859 O O . GLN A 1 105 ? 17.965 16.153 -32.366 1.00 42.25 105 GLN A O 1
ATOM 864 N N . ALA A 1 106 ? 16.257 17.614 -32.314 1.00 40.06 106 ALA A N 1
ATOM 865 C CA . ALA A 1 106 ? 15.969 17.606 -33.745 1.00 40.06 106 ALA A CA 1
ATOM 866 C C . ALA A 1 106 ? 15.974 19.002 -34.395 1.00 40.06 106 ALA A C 1
ATOM 868 O O . ALA A 1 106 ? 15.175 19.247 -35.290 1.00 40.06 106 ALA A O 1
ATOM 869 N N . ASP A 1 107 ? 16.905 19.888 -34.016 1.00 35.97 107 ASP A N 1
ATOM 870 C CA . ASP A 1 107 ? 17.495 20.771 -35.030 1.00 35.97 107 ASP A CA 1
ATOM 871 C C . ASP A 1 107 ? 18.894 21.287 -34.666 1.00 35.97 107 ASP A C 1
ATOM 873 O O . ASP A 1 107 ? 19.176 21.667 -33.527 1.00 35.97 107 ASP A O 1
ATOM 877 N N . LYS A 1 108 ? 19.787 21.307 -35.659 1.00 42.38 108 LYS A N 1
ATOM 878 C CA . LYS A 1 108 ? 21.111 21.935 -35.558 1.00 42.38 108 LYS A CA 1
ATOM 879 C C . LYS A 1 108 ? 21.492 22.568 -36.891 1.00 42.38 108 LYS A C 1
ATOM 881 O O . LYS A 1 108 ? 22.430 22.114 -37.545 1.00 42.38 108 LYS A O 1
ATOM 886 N N . GLU A 1 109 ? 20.852 23.685 -37.223 1.00 34.50 109 GLU A N 1
ATOM 887 C CA . GLU A 1 109 ? 21.448 24.660 -38.135 1.00 34.50 109 GLU A CA 1
ATOM 888 C C . GLU A 1 109 ? 21.046 26.114 -37.806 1.00 34.50 109 GLU A C 1
ATOM 890 O O . GLU A 1 109 ? 19.922 26.543 -38.014 1.00 34.50 109 GLU A O 1
ATOM 895 N N . VAL A 1 1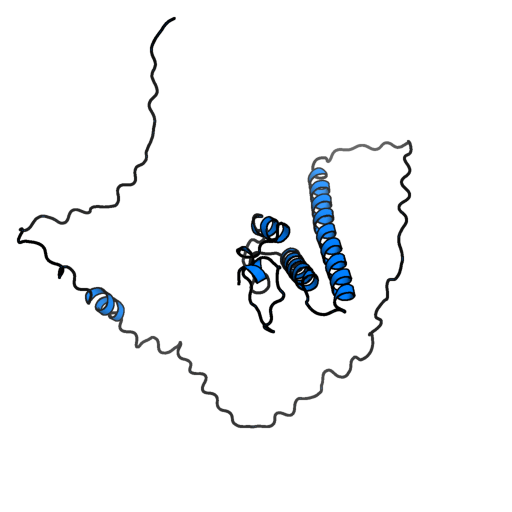10 ? 22.018 26.854 -37.256 1.00 38.75 110 VAL A N 1
ATOM 896 C CA . VAL A 1 110 ? 22.416 28.220 -37.658 1.00 38.75 110 VAL A CA 1
ATOM 897 C C . VAL A 1 110 ? 21.302 29.262 -37.915 1.00 38.75 110 VAL A C 1
ATOM 899 O O . VAL A 1 110 ? 20.751 29.305 -39.008 1.00 38.75 110 VAL A O 1
ATOM 902 N N . LEU A 1 111 ? 21.121 30.222 -36.988 1.00 31.84 111 LEU A N 1
ATOM 903 C CA . LEU A 1 111 ? 21.345 31.676 -37.207 1.00 31.84 111 LEU A CA 1
ATOM 904 C C . LEU A 1 111 ? 21.049 32.534 -35.953 1.00 31.84 111 LEU A C 1
ATOM 906 O O . LEU A 1 111 ? 20.237 32.171 -35.109 1.00 31.84 111 LEU A O 1
ATOM 910 N N . GLU A 1 112 ? 21.717 33.689 -35.854 1.00 39.56 112 GLU A N 1
ATOM 911 C CA . GLU A 1 112 ? 21.472 34.746 -34.856 1.00 39.56 112 GLU A CA 1
ATOM 912 C C . GLU A 1 112 ? 20.355 35.707 -35.315 1.00 39.56 112 GLU A C 1
ATOM 914 O O . GLU A 1 112 ? 20.359 36.117 -36.477 1.00 39.56 112 GLU A O 1
ATOM 919 N N . SER A 1 113 ? 19.490 36.170 -34.399 1.00 31.48 113 SER A N 1
ATOM 920 C CA . SER A 1 113 ? 18.873 37.514 -34.452 1.00 31.48 113 SER A CA 1
ATOM 921 C C . SER A 1 113 ? 18.151 37.874 -33.143 1.00 31.48 113 SER A C 1
ATOM 923 O O . SER A 1 113 ? 17.523 37.015 -32.528 1.00 31.48 113 SER A O 1
ATOM 925 N N . GLU A 1 114 ? 18.232 39.144 -32.738 1.00 36.38 114 GLU A N 1
ATOM 926 C CA . GLU A 1 114 ? 17.679 39.703 -31.491 1.00 36.38 114 GLU A CA 1
ATOM 927 C C . GLU A 1 114 ? 16.197 40.156 -31.585 1.00 36.38 114 GLU A C 1
ATOM 929 O O . GLU A 1 114 ? 15.639 40.273 -32.674 1.00 36.38 114 GLU A O 1
ATOM 934 N N . ASP A 1 115 ? 15.662 40.543 -30.413 1.00 32.16 115 ASP A N 1
ATOM 935 C CA . ASP A 1 115 ? 14.569 41.510 -30.140 1.00 32.16 115 ASP A CA 1
ATOM 936 C C . ASP A 1 115 ? 13.068 41.074 -30.131 1.00 32.16 115 ASP A C 1
ATOM 938 O O . ASP A 1 115 ? 12.472 40.855 -31.179 1.00 32.16 115 ASP A O 1
ATOM 942 N N . LYS A 1 116 ? 12.459 41.163 -28.917 1.00 36.62 116 LYS A N 1
ATOM 943 C CA . LYS A 1 116 ? 11.086 41.654 -28.541 1.00 36.62 116 LYS A CA 1
ATOM 944 C C . LYS A 1 116 ? 9.835 40.941 -29.114 1.00 36.62 116 LYS A C 1
ATOM 946 O O . LYS A 1 116 ? 9.858 40.452 -30.228 1.00 36.62 116 LYS A O 1
ATOM 951 N N . GLU A 1 117 ? 8.640 40.874 -28.505 1.00 36.12 117 GLU A N 1
ATOM 952 C CA . GLU A 1 117 ? 7.974 41.246 -27.222 1.00 36.12 117 GLU A CA 1
ATOM 953 C C . GLU A 1 117 ? 6.612 40.454 -27.202 1.00 36.12 117 GLU A C 1
ATOM 955 O O . GLU A 1 117 ? 6.287 39.849 -28.223 1.00 36.12 117 GLU A O 1
ATOM 960 N N . THR A 1 118 ? 5.740 40.333 -26.181 1.00 30.44 118 THR A N 1
ATOM 961 C CA . THR A 1 118 ? 5.537 40.928 -24.830 1.00 30.44 118 THR A CA 1
ATOM 962 C C . THR A 1 118 ? 4.800 39.909 -23.899 1.00 30.44 118 THR A C 1
ATOM 964 O O . THR A 1 118 ? 4.465 38.821 -24.351 1.00 30.44 118 THR A O 1
ATOM 967 N N . ASN A 1 119 ? 4.530 40.280 -22.631 1.00 35.31 119 ASN A N 1
ATOM 968 C CA . ASN A 1 119 ? 3.496 39.803 -21.670 1.00 35.31 119 ASN A CA 1
ATOM 969 C C . ASN A 1 119 ? 2.804 38.421 -21.815 1.00 35.31 119 ASN A C 1
ATOM 971 O O . ASN A 1 119 ? 2.035 38.211 -22.749 1.00 35.31 119 ASN A O 1
ATOM 975 N N . ASP A 1 120 ? 2.807 37.642 -20.722 1.00 33.16 120 ASP A N 1
ATOM 976 C CA . ASP A 1 120 ? 1.648 37.659 -19.801 1.00 33.16 120 ASP A CA 1
ATOM 977 C C . ASP A 1 120 ? 2.066 37.345 -18.348 1.00 33.16 120 ASP A C 1
ATOM 979 O O . ASP A 1 120 ? 3.076 36.675 -18.121 1.00 33.16 120 ASP A O 1
ATOM 983 N N . GLU A 1 121 ? 1.327 37.868 -17.368 1.00 43.78 121 GLU A N 1
ATOM 984 C CA . GLU A 1 121 ? 1.620 37.698 -15.935 1.00 43.78 121 GLU A CA 1
ATOM 985 C C . GLU A 1 121 ? 1.047 36.376 -15.395 1.00 43.78 121 GLU A C 1
ATOM 987 O O . GLU A 1 121 ? -0.143 36.096 -15.528 1.00 43.78 121 GLU A O 1
ATOM 992 N N . VAL A 1 122 ? 1.869 35.601 -14.681 1.00 43.09 122 VAL A N 1
ATOM 993 C CA . VAL A 1 122 ? 1.378 34.736 -13.597 1.00 43.09 122 VAL A CA 1
ATOM 994 C C . VAL A 1 122 ? 2.369 34.792 -12.444 1.00 43.09 122 VAL A C 1
ATOM 996 O O . VAL A 1 122 ? 3.472 34.253 -12.509 1.00 43.09 122 VAL A O 1
ATOM 999 N N . GLU A 1 123 ? 1.948 35.505 -11.408 1.00 45.00 123 GLU A N 1
ATOM 1000 C CA . GLU A 1 123 ? 2.591 35.609 -10.106 1.00 45.00 123 GLU A CA 1
ATOM 1001 C C . GLU A 1 123 ? 2.507 34.235 -9.422 1.00 45.00 123 GLU A C 1
ATOM 1003 O O . GLU A 1 123 ? 1.437 33.796 -8.994 1.00 45.00 123 GLU A O 1
ATOM 1008 N N . TYR A 1 124 ? 3.626 33.509 -9.392 1.00 49.28 124 TYR A N 1
ATOM 1009 C CA . TYR A 1 124 ? 3.751 32.318 -8.562 1.00 49.28 124 TYR A CA 1
ATOM 1010 C C . TYR A 1 124 ? 4.155 32.784 -7.168 1.00 49.28 124 TYR A C 1
ATOM 1012 O O . TYR A 1 124 ? 5.319 33.096 -6.941 1.00 49.28 124 TYR A O 1
ATOM 1020 N N . GLU A 1 125 ? 3.182 32.841 -6.261 1.00 42.03 125 GLU A N 1
ATOM 1021 C CA . GLU A 1 125 ? 3.438 32.942 -4.824 1.00 42.03 125 GLU A CA 1
ATOM 1022 C C . GLU A 1 125 ? 4.332 31.757 -4.418 1.00 42.03 125 GLU A C 1
ATOM 1024 O O . GLU A 1 125 ? 3.889 30.601 -4.400 1.00 42.03 125 GLU A O 1
ATOM 1029 N N . GLU A 1 126 ? 5.609 32.036 -4.154 1.00 46.22 126 GLU A N 1
ATOM 1030 C CA . GLU A 1 126 ? 6.516 31.098 -3.501 1.00 46.22 126 GLU A CA 1
ATOM 1031 C C . GLU A 1 126 ? 6.055 30.949 -2.048 1.00 46.22 126 GLU A C 1
ATOM 1033 O O . GLU A 1 126 ? 6.337 31.788 -1.197 1.00 46.22 126 GLU A O 1
ATOM 1038 N N . ASP A 1 127 ? 5.318 29.868 -1.780 1.00 45.53 127 ASP A N 1
ATOM 1039 C CA . ASP A 1 127 ? 4.954 29.409 -0.434 1.00 45.53 127 ASP A CA 1
ATOM 1040 C C . ASP A 1 127 ? 6.210 28.858 0.279 1.00 45.53 127 ASP A C 1
ATOM 1042 O O . ASP A 1 127 ? 6.353 27.654 0.515 1.00 45.53 127 ASP A O 1
ATOM 1046 N N . GLU A 1 128 ? 7.171 29.752 0.546 1.00 53.91 128 GLU A N 1
ATOM 1047 C CA . GLU A 1 128 ? 8.296 29.547 1.462 1.00 53.91 128 GLU A CA 1
ATOM 1048 C C . GLU A 1 128 ? 7.790 29.581 2.916 1.00 53.91 128 GLU A C 1
ATOM 1050 O O . GLU A 1 128 ? 8.037 30.534 3.654 1.00 53.91 128 GLU A O 1
ATOM 1055 N N . GLU A 1 129 ? 7.104 28.523 3.361 1.00 49.19 129 GLU A N 1
ATOM 1056 C CA . GLU A 1 129 ? 6.903 28.277 4.795 1.00 49.19 129 GLU A CA 1
ATOM 1057 C C . GLU A 1 129 ? 7.529 26.941 5.249 1.00 49.19 129 GLU A C 1
ATOM 1059 O O . GLU A 1 129 ? 7.060 25.837 4.955 1.00 49.19 129 GLU A O 1
ATOM 1064 N N . ASP A 1 130 ? 8.601 27.107 6.030 1.00 45.03 130 ASP A N 1
ATOM 1065 C CA . ASP A 1 130 ? 9.244 26.170 6.956 1.00 45.03 130 ASP A CA 1
ATOM 1066 C C . ASP A 1 130 ? 9.938 24.914 6.388 1.00 45.03 130 ASP A C 1
ATOM 1068 O O . ASP A 1 130 ? 9.566 23.761 6.649 1.00 45.03 130 ASP A O 1
ATOM 1072 N N . GLU A 1 131 ? 11.111 25.143 5.785 1.00 50.50 131 GLU A N 1
ATOM 1073 C CA . GLU A 1 131 ? 12.252 24.235 5.965 1.00 50.50 131 GLU A CA 1
ATOM 1074 C C . GLU A 1 131 ? 12.703 24.238 7.439 1.00 50.50 131 GLU A C 1
ATOM 1076 O O . GLU A 1 131 ? 13.636 24.935 7.833 1.00 50.50 131 GLU A O 1
ATOM 1081 N N . ILE A 1 132 ? 12.059 23.417 8.275 1.00 51.16 132 ILE A N 1
ATOM 1082 C CA . ILE A 1 132 ? 12.684 22.962 9.525 1.00 51.16 132 ILE A CA 1
ATOM 1083 C C . ILE A 1 132 ? 13.815 21.987 9.185 1.00 51.16 132 ILE A C 1
ATOM 1085 O O . ILE A 1 132 ? 13.623 20.772 9.094 1.00 51.16 132 ILE A O 1
ATOM 1089 N N . GLU A 1 133 ? 14.992 22.573 8.984 1.00 49.81 133 GLU A N 1
ATOM 1090 C CA . GLU A 1 133 ? 16.302 21.934 9.043 1.00 49.81 133 GLU A CA 1
ATOM 1091 C C . GLU A 1 133 ? 16.438 21.221 10.404 1.00 49.81 133 GLU A C 1
ATOM 1093 O O . GLU A 1 133 ? 16.625 21.852 11.445 1.00 49.81 133 GLU A O 1
ATOM 1098 N N . ASP A 1 134 ? 16.257 19.894 10.415 1.00 50.47 134 ASP A N 1
ATOM 1099 C CA . ASP A 1 134 ? 16.485 19.060 11.602 1.00 50.47 134 ASP A CA 1
ATOM 1100 C C . ASP A 1 134 ? 17.992 18.891 11.799 1.00 50.47 134 ASP A C 1
ATOM 1102 O O . ASP A 1 134 ? 18.615 17.933 11.332 1.00 50.47 134 ASP A O 1
ATOM 1106 N N . ASP A 1 135 ? 18.566 19.896 12.451 1.00 53.19 135 ASP A N 1
ATOM 1107 C CA . ASP A 1 135 ? 19.980 20.047 12.769 1.00 53.19 135 ASP A CA 1
ATOM 1108 C C . ASP A 1 135 ? 20.409 19.033 13.855 1.00 53.19 135 ASP A C 1
ATOM 1110 O O . ASP A 1 135 ? 20.789 19.379 14.974 1.00 53.19 135 ASP A O 1
ATOM 1114 N N . ASN A 1 136 ? 20.340 17.735 13.534 1.00 51.88 136 ASN A N 1
ATOM 1115 C CA . ASN A 1 136 ? 20.964 16.660 14.310 1.00 51.88 136 ASN A CA 1
ATOM 1116 C C . ASN A 1 136 ? 22.350 16.321 13.741 1.00 51.88 136 ASN A C 1
ATOM 1118 O O . ASN A 1 136 ? 22.659 15.177 13.392 1.00 51.88 136 AS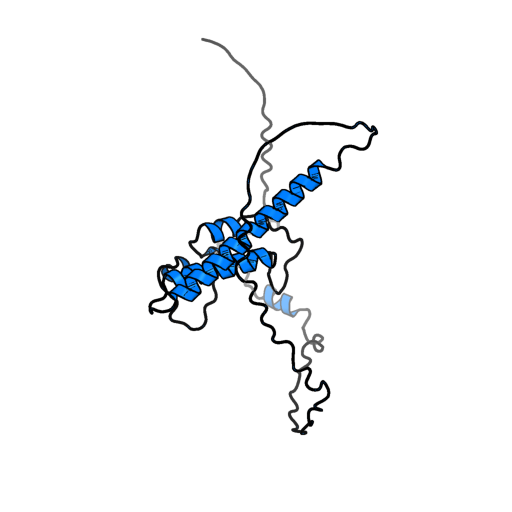N A O 1
ATOM 1122 N N . LEU A 1 137 ? 23.188 17.352 13.639 1.00 51.84 137 LEU A N 1
ATOM 1123 C CA . LEU A 1 137 ? 24.578 17.262 13.215 1.00 51.84 137 LEU A CA 1
ATOM 1124 C C . LEU A 1 137 ? 25.482 17.342 14.455 1.00 51.84 137 LEU A C 1
ATOM 1126 O O . LEU A 1 137 ? 25.988 18.402 14.816 1.00 51.84 137 LEU A O 1
ATOM 1130 N N . GLY A 1 138 ? 25.668 16.205 15.135 1.00 48.41 138 GLY A N 1
ATOM 1131 C CA . GLY A 1 138 ? 26.586 16.133 16.275 1.00 48.41 138 GLY A CA 1
ATOM 1132 C C . GLY A 1 138 ? 26.412 14.942 17.213 1.00 48.41 138 GLY A C 1
ATOM 1133 O O . GLY A 1 138 ? 25.926 15.127 18.323 1.00 48.41 138 GLY A O 1
ATOM 1134 N N . ASP A 1 139 ? 26.891 13.761 16.807 1.00 46.25 139 ASP A N 1
ATOM 1135 C CA . ASP A 1 139 ? 28.018 13.144 17.532 1.00 46.25 139 ASP A CA 1
ATOM 1136 C C . ASP A 1 139 ? 28.688 12.048 16.675 1.00 46.25 139 ASP A C 1
ATOM 1138 O O . ASP A 1 139 ? 28.192 10.926 16.564 1.00 46.25 139 ASP A O 1
ATOM 1142 N N . ASP A 1 140 ? 29.836 12.370 16.067 1.00 56.56 140 ASP A N 1
ATOM 1143 C CA . ASP A 1 140 ? 30.765 11.368 15.521 1.00 56.56 140 ASP A CA 1
ATOM 1144 C C . ASP A 1 140 ? 31.521 10.713 16.694 1.00 56.56 140 ASP A C 1
ATOM 1146 O O . ASP A 1 140 ? 32.697 10.994 16.945 1.00 56.56 140 ASP A O 1
ATOM 1150 N N . VAL A 1 141 ? 30.835 9.850 17.450 1.00 53.16 141 VAL A N 1
ATOM 1151 C CA . VAL A 1 141 ? 31.442 9.073 18.542 1.00 53.16 141 VAL A CA 1
ATOM 1152 C C . VAL A 1 141 ? 31.984 7.731 18.057 1.00 53.16 141 VAL A C 1
ATOM 1154 O O . VAL A 1 141 ? 31.291 6.723 17.999 1.00 53.16 141 VAL A O 1
ATOM 1157 N N . ASP A 1 142 ? 33.282 7.782 17.771 1.00 44.88 142 ASP A N 1
ATOM 1158 C CA . ASP A 1 142 ? 34.278 6.716 17.918 1.00 44.88 142 ASP A CA 1
ATOM 1159 C C . ASP A 1 142 ? 34.047 5.398 17.150 1.00 44.88 142 ASP A C 1
ATOM 1161 O O . ASP A 1 142 ? 33.475 4.420 17.631 1.00 44.88 142 ASP A O 1
ATOM 1165 N N . ALA A 1 143 ? 34.614 5.343 15.944 1.00 56.50 143 ALA A N 1
ATOM 1166 C CA . ALA A 1 143 ? 34.673 4.149 15.105 1.00 56.50 143 ALA A CA 1
ATOM 1167 C C . ALA A 1 143 ? 35.773 3.145 15.533 1.00 56.50 143 ALA A C 1
ATOM 1169 O O . ALA A 1 143 ? 36.427 2.567 14.666 1.00 56.50 143 ALA A O 1
ATOM 1170 N N . ASP A 1 144 ? 35.989 2.939 16.839 1.00 58.12 144 ASP A N 1
ATOM 1171 C CA . ASP A 1 144 ? 36.964 1.964 17.368 1.00 58.12 144 ASP A CA 1
ATOM 1172 C C . ASP A 1 144 ? 36.613 1.414 18.781 1.00 58.12 144 ASP A C 1
ATOM 1174 O O . ASP A 1 144 ? 37.497 1.102 19.586 1.00 58.12 144 ASP A O 1
ATOM 1178 N N . GLU A 1 145 ? 35.322 1.214 19.109 1.00 44.69 145 GLU A N 1
ATOM 1179 C CA . GLU A 1 145 ? 34.968 0.334 20.243 1.00 44.69 145 GLU A CA 1
ATOM 1180 C C . GLU A 1 145 ? 35.198 -1.136 19.849 1.00 44.69 145 GLU A C 1
ATOM 1182 O O . GLU A 1 145 ? 34.334 -1.828 19.301 1.00 44.69 145 GLU A O 1
ATOM 1187 N N . ALA A 1 146 ? 36.419 -1.605 20.111 1.00 51.91 146 ALA A N 1
ATOM 1188 C CA . ALA A 1 146 ? 36.841 -2.978 19.885 1.00 51.91 146 ALA A CA 1
ATOM 1189 C C . ALA A 1 146 ? 35.932 -3.966 20.637 1.00 51.91 146 ALA A C 1
ATOM 1191 O O . ALA A 1 146 ? 36.013 -4.103 21.859 1.00 51.91 146 ALA A O 1
ATOM 1192 N N . LEU A 1 147 ? 35.093 -4.686 19.887 1.00 47.47 147 LEU A N 1
ATOM 1193 C CA . LEU A 1 147 ? 34.228 -5.733 20.425 1.00 47.47 147 LEU A CA 1
ATOM 1194 C C . LEU A 1 147 ? 35.078 -6.826 21.086 1.00 47.47 147 LEU A C 1
ATOM 1196 O O . LEU A 1 147 ? 35.775 -7.581 20.404 1.00 47.47 147 LEU A O 1
ATOM 1200 N N . ASP A 1 148 ? 34.991 -6.909 22.414 1.00 47.53 148 ASP A N 1
ATOM 1201 C CA . ASP A 1 148 ? 35.621 -7.953 23.217 1.00 47.53 148 ASP A CA 1
ATOM 1202 C C . ASP A 1 148 ? 35.082 -9.323 22.786 1.00 47.53 148 ASP A C 1
ATOM 1204 O O . ASP A 1 148 ? 33.923 -9.674 23.035 1.00 47.53 148 ASP A O 1
ATOM 1208 N N . LEU A 1 149 ? 35.919 -10.087 22.078 1.00 51.31 149 LEU A N 1
ATOM 1209 C CA . LEU A 1 149 ? 35.605 -11.439 21.631 1.00 51.31 149 LEU A CA 1
ATOM 1210 C C . LEU A 1 149 ? 35.674 -12.389 22.828 1.00 51.31 149 LEU A C 1
ATOM 1212 O O . LEU A 1 149 ? 36.640 -13.136 22.999 1.00 51.31 149 LEU A O 1
ATOM 1216 N N . VAL A 1 150 ? 34.614 -12.376 23.63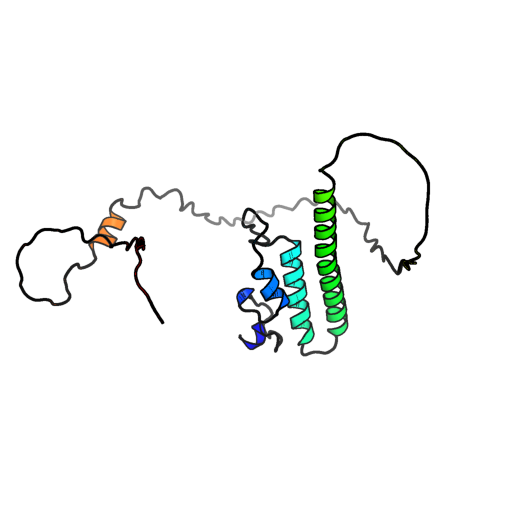8 1.00 46.94 150 VAL A N 1
ATOM 1217 C CA . VAL A 1 150 ? 34.362 -13.415 24.634 1.00 46.94 150 VAL A CA 1
ATOM 1218 C C . VAL A 1 150 ? 34.113 -14.732 23.903 1.00 46.94 150 VAL A C 1
ATOM 1220 O O . VAL A 1 150 ? 33.027 -15.009 23.396 1.00 46.94 150 VAL A O 1
ATOM 1223 N N . ASP A 1 151 ? 35.182 -15.515 23.867 1.00 52.16 151 ASP A N 1
ATOM 1224 C CA . ASP A 1 151 ? 35.262 -16.928 23.529 1.00 52.16 151 ASP A CA 1
ATOM 1225 C C . ASP A 1 151 ? 34.153 -17.732 24.244 1.00 52.16 151 ASP A C 1
ATOM 1227 O O . ASP A 1 151 ? 34.206 -17.946 25.457 1.00 52.16 151 ASP A O 1
ATOM 1231 N N . ASP A 1 152 ? 33.127 -18.158 23.498 1.00 42.25 152 ASP A N 1
ATOM 1232 C CA . ASP A 1 152 ? 32.158 -19.174 23.928 1.00 42.25 152 ASP A CA 1
ATOM 1233 C C . ASP A 1 152 ? 31.924 -20.161 22.774 1.00 42.25 152 ASP A C 1
ATOM 1235 O O . ASP A 1 152 ? 31.282 -19.853 21.764 1.00 42.25 152 ASP A O 1
ATOM 1239 N N . ASP A 1 153 ? 32.503 -21.349 22.943 1.00 52.66 153 ASP A N 1
ATOM 1240 C CA . ASP A 1 153 ? 32.676 -22.442 21.981 1.00 52.66 153 ASP A CA 1
ATOM 1241 C C . ASP A 1 153 ? 31.339 -23.031 21.480 1.00 52.66 153 ASP A C 1
ATOM 1243 O O . ASP A 1 153 ? 30.890 -24.113 21.872 1.00 52.66 153 ASP A O 1
ATOM 1247 N N . ARG A 1 154 ? 30.666 -22.300 20.584 1.00 49.38 154 ARG A N 1
ATOM 1248 C CA . ARG A 1 154 ? 29.493 -22.781 19.840 1.00 49.38 154 ARG A CA 1
ATOM 1249 C C . ARG A 1 154 ? 29.887 -23.211 18.445 1.00 49.38 154 ARG A C 1
ATOM 1251 O O . ARG A 1 154 ? 29.579 -22.555 17.451 1.00 49.38 154 ARG A O 1
ATOM 1258 N N . ASN A 1 155 ? 30.502 -24.384 18.398 1.00 47.12 155 ASN A N 1
ATOM 1259 C CA . ASN A 1 155 ? 30.684 -25.175 17.193 1.00 47.12 155 ASN A CA 1
ATOM 1260 C C . ASN A 1 155 ? 29.320 -25.535 16.556 1.00 47.12 155 ASN A C 1
ATOM 1262 O O . ASN A 1 155 ? 28.780 -26.623 16.768 1.00 47.12 155 ASN A O 1
ATOM 1266 N N . PHE A 1 156 ? 28.739 -24.610 15.786 1.00 46.03 156 PHE A N 1
ATOM 1267 C CA . PHE A 1 156 ? 27.625 -24.889 14.884 1.00 46.03 156 PHE A CA 1
ATOM 1268 C C . PHE A 1 156 ? 28.160 -25.699 13.696 1.00 46.03 156 PHE A C 1
ATOM 1270 O O . PHE A 1 156 ? 28.956 -25.163 12.921 1.00 46.03 156 PHE A O 1
ATOM 1277 N N . PRO A 1 157 ? 27.728 -26.958 13.491 1.00 51.25 157 PRO A N 1
ATOM 1278 C CA . PRO A 1 157 ? 28.094 -27.689 12.293 1.00 51.25 157 PRO A CA 1
ATOM 1279 C C . PRO A 1 157 ? 27.332 -27.096 11.104 1.00 51.25 157 PRO A C 1
ATOM 1281 O O . PRO A 1 157 ? 26.197 -27.480 10.815 1.00 51.25 157 PRO A O 1
ATOM 1284 N N . LEU A 1 158 ? 27.979 -26.169 10.396 1.00 50.38 158 LEU A N 1
ATOM 1285 C CA . LEU A 1 158 ? 27.685 -25.900 8.993 1.00 50.38 158 LEU A CA 1
ATOM 1286 C C . LEU A 1 158 ? 27.916 -27.209 8.233 1.00 50.38 158 LEU A C 1
ATOM 1288 O O . LEU A 1 158 ? 29.041 -27.568 7.899 1.00 50.38 158 LEU A O 1
ATOM 1292 N N . GLN A 1 159 ? 26.843 -27.974 8.034 1.00 49.12 159 GLN A N 1
ATOM 1293 C CA . GLN A 1 159 ? 26.887 -29.146 7.176 1.00 49.12 159 GLN A CA 1
ATOM 1294 C C . GLN A 1 159 ? 27.010 -28.673 5.729 1.00 49.12 159 GLN A C 1
ATOM 1296 O O . GLN A 1 159 ? 26.012 -28.282 5.116 1.00 49.12 159 GLN A O 1
ATOM 1301 N N . ASP A 1 160 ? 28.226 -28.769 5.187 1.00 44.75 160 ASP A N 1
ATOM 1302 C CA . ASP A 1 160 ? 28.525 -28.717 3.753 1.00 44.75 160 ASP A CA 1
ATOM 1303 C C . ASP A 1 160 ? 27.855 -29.903 3.031 1.00 44.75 160 ASP A C 1
ATOM 1305 O O . ASP A 1 160 ? 28.485 -30.845 2.566 1.00 44.75 160 ASP A O 1
ATOM 1309 N N . SER A 1 161 ? 26.528 -29.867 2.950 1.00 51.25 161 SER A N 1
ATOM 1310 C CA . SER A 1 161 ? 25.685 -30.887 2.312 1.00 51.25 161 SER A CA 1
ATOM 1311 C C . SER A 1 161 ? 25.614 -30.743 0.787 1.00 51.25 161 SER A C 1
ATOM 1313 O O . SER A 1 161 ? 24.941 -31.525 0.125 1.00 51.25 161 SER A O 1
ATOM 1315 N N . TYR A 1 162 ? 26.329 -29.768 0.216 1.00 54.22 162 TYR A N 1
ATOM 1316 C CA . TYR A 1 162 ? 26.383 -29.510 -1.227 1.00 54.22 162 TYR A CA 1
ATOM 1317 C C . TYR A 1 162 ? 27.603 -30.123 -1.934 1.00 54.22 162 TYR A C 1
ATOM 1319 O O . TYR A 1 162 ? 27.684 -30.057 -3.160 1.00 54.22 162 TYR A O 1
ATOM 1327 N N . THR A 1 163 ? 28.537 -30.734 -1.197 1.00 50.50 163 THR A N 1
ATOM 1328 C CA . THR A 1 163 ? 29.729 -31.398 -1.758 1.00 50.50 163 THR A CA 1
ATOM 1329 C C . THR A 1 163 ? 29.627 -32.927 -1.807 1.00 50.50 163 THR A C 1
ATOM 1331 O O . THR A 1 163 ? 30.384 -33.540 -2.551 1.00 50.50 163 THR A O 1
ATOM 1334 N N . ASP A 1 164 ? 28.657 -33.548 -1.124 1.00 52.72 164 ASP A N 1
ATOM 1335 C CA . ASP A 1 164 ? 28.435 -35.010 -1.113 1.00 52.72 164 ASP A CA 1
ATOM 1336 C C . ASP A 1 164 ? 27.360 -35.475 -2.126 1.00 52.72 164 ASP A C 1
ATOM 1338 O O . ASP A 1 164 ? 26.514 -36.325 -1.854 1.00 52.72 164 ASP A O 1
ATOM 1342 N N . ASN A 1 165 ? 27.378 -34.900 -3.334 1.00 58.44 165 ASN A N 1
ATOM 1343 C CA . ASN A 1 165 ? 26.452 -35.268 -4.418 1.00 58.44 165 ASN A CA 1
ATOM 1344 C C . ASN A 1 165 ? 26.921 -36.476 -5.257 1.00 58.44 165 ASN A C 1
ATOM 1346 O O . ASN A 1 165 ? 26.232 -36.870 -6.199 1.00 58.44 165 ASN A O 1
ATOM 1350 N N . GLU A 1 166 ? 28.055 -37.103 -4.923 1.00 60.50 166 GLU A N 1
ATOM 1351 C CA . GLU A 1 166 ? 28.539 -38.316 -5.609 1.00 60.50 166 GLU A CA 1
ATOM 1352 C C . GLU A 1 166 ? 27.685 -39.563 -5.296 1.00 60.50 166 GLU A C 1
ATOM 1354 O O . GLU A 1 166 ? 27.737 -40.555 -6.024 1.00 60.50 166 GLU A O 1
ATOM 1359 N N . ASN A 1 167 ? 26.841 -39.488 -4.259 1.00 63.78 167 ASN A N 1
ATOM 1360 C CA . ASN A 1 167 ? 26.013 -40.590 -3.764 1.00 63.78 167 ASN A CA 1
ATOM 1361 C C . ASN A 1 167 ? 24.621 -40.680 -4.423 1.00 63.78 167 ASN A C 1
ATOM 1363 O O . ASN A 1 167 ? 23.869 -41.622 -4.157 1.00 63.78 167 ASN A O 1
ATOM 1367 N N . ILE A 1 168 ? 24.252 -39.727 -5.289 1.00 68.62 168 ILE A N 1
ATOM 1368 C CA . ILE A 1 168 ? 22.984 -39.780 -6.028 1.00 68.62 168 ILE A CA 1
ATOM 1369 C C . ILE A 1 168 ? 23.114 -40.822 -7.144 1.00 68.62 168 ILE A C 1
ATOM 1371 O O . ILE A 1 168 ? 23.805 -40.606 -8.141 1.00 68.62 168 ILE A O 1
ATOM 1375 N N . SER A 1 169 ? 22.417 -41.953 -6.993 1.00 73.75 169 SER A N 1
ATOM 1376 C CA . SER A 1 169 ? 22.329 -42.964 -8.051 1.00 73.75 169 SER A CA 1
ATOM 1377 C C . SER A 1 169 ? 21.824 -42.327 -9.348 1.00 73.75 169 SER A C 1
ATOM 1379 O O . SER A 1 169 ? 20.746 -41.729 -9.376 1.00 73.75 169 SER A O 1
ATOM 1381 N N . LYS A 1 170 ? 22.578 -42.498 -10.440 1.00 75.19 170 LYS A N 1
ATOM 1382 C CA . LYS A 1 170 ? 22.205 -42.020 -11.788 1.00 75.19 170 LYS A CA 1
ATOM 1383 C C . LYS A 1 170 ? 20.883 -42.619 -12.277 1.00 75.19 170 LYS A C 1
ATOM 1385 O O . LYS A 1 170 ? 20.216 -42.044 -13.138 1.00 75.19 170 LYS A O 1
ATOM 1390 N N . ASP A 1 171 ? 20.493 -43.737 -11.679 1.00 78.81 171 ASP A N 1
ATOM 1391 C CA . ASP A 1 171 ? 19.293 -44.486 -12.013 1.00 78.81 171 ASP A CA 1
ATOM 1392 C C . ASP A 1 171 ? 18.128 -44.176 -11.054 1.00 78.81 171 ASP A C 1
ATOM 1394 O O . ASP A 1 171 ? 17.022 -44.645 -11.281 1.00 78.81 171 ASP A O 1
ATOM 1398 N N . TYR A 1 172 ? 18.308 -43.306 -10.046 1.00 80.56 172 TYR A N 1
ATOM 1399 C CA . TYR A 1 172 ? 17.248 -42.926 -9.095 1.00 80.56 172 TYR A CA 1
ATOM 1400 C C . TYR A 1 172 ? 15.985 -42.389 -9.786 1.00 80.56 172 TYR A C 1
ATOM 1402 O O . TYR A 1 172 ? 14.872 -42.788 -9.451 1.00 80.56 172 TYR A O 1
ATOM 1410 N N . LEU A 1 173 ? 16.145 -41.507 -10.780 1.00 81.94 173 LEU A N 1
ATOM 1411 C CA . LEU A 1 173 ? 15.010 -41.002 -11.558 1.00 81.94 173 LEU A CA 1
ATOM 1412 C C . LEU A 1 173 ? 14.435 -42.076 -12.494 1.00 81.94 173 LEU A C 1
ATOM 1414 O O . LEU A 1 173 ? 13.236 -42.077 -12.750 1.00 81.94 173 LEU A O 1
ATOM 1418 N N . GLN A 1 174 ? 15.264 -43.003 -12.979 1.00 80.62 174 GLN A N 1
ATOM 1419 C CA . GLN A 1 174 ? 14.824 -44.094 -13.852 1.00 80.62 174 GLN A CA 1
ATOM 1420 C C . GLN A 1 174 ? 13.977 -45.110 -13.071 1.00 80.62 174 GLN A C 1
ATOM 1422 O O . GLN A 1 174 ? 12.913 -45.483 -13.550 1.00 80.62 174 GLN A O 1
ATOM 1427 N N . ASP A 1 175 ? 14.363 -45.464 -11.842 1.00 78.69 175 ASP A N 1
ATOM 1428 C CA . ASP A 1 175 ? 13.539 -46.258 -10.921 1.00 78.69 175 ASP A CA 1
ATOM 1429 C C . ASP A 1 175 ? 12.250 -45.510 -10.542 1.00 78.69 175 ASP A C 1
ATOM 1431 O O . ASP A 1 175 ? 11.158 -46.082 -10.593 1.00 78.69 175 ASP A O 1
ATOM 1435 N N . LEU A 1 176 ? 12.348 -44.217 -10.203 1.00 83.44 176 LEU A N 1
ATOM 1436 C CA . LEU A 1 176 ? 11.198 -43.404 -9.795 1.00 83.44 176 LEU A CA 1
ATOM 1437 C C . LEU A 1 176 ? 10.137 -43.295 -10.903 1.00 83.44 176 LEU A C 1
ATOM 1439 O O . LEU A 1 176 ? 8.948 -43.410 -10.614 1.00 83.44 176 LEU A O 1
ATOM 1443 N N . PHE A 1 177 ? 10.553 -43.104 -12.160 1.00 77.50 177 PHE A N 1
ATOM 1444 C CA . PHE A 1 177 ? 9.644 -43.005 -13.308 1.00 77.50 177 PHE A CA 1
ATOM 1445 C C . PHE A 1 177 ? 9.332 -44.355 -13.981 1.00 77.50 177 PHE A C 1
ATOM 1447 O O . PHE A 1 177 ? 8.296 -44.482 -14.630 1.00 77.50 177 PHE A O 1
ATOM 1454 N N . GLY A 1 178 ? 10.159 -45.384 -13.789 1.00 68.62 178 GLY A N 1
ATOM 1455 C CA . GLY A 1 178 ? 9.900 -46.758 -14.234 1.00 68.62 178 GLY A CA 1
ATOM 1456 C C . GLY A 1 178 ? 8.931 -47.528 -13.329 1.00 68.62 178 GLY A C 1
ATOM 1457 O O . GLY A 1 178 ? 8.312 -48.493 -13.768 1.00 68.62 178 GLY A O 1
ATOM 1458 N N . SER A 1 179 ? 8.747 -47.079 -12.082 1.00 68.06 179 SER A N 1
ATOM 1459 C CA . SER A 1 179 ? 7.831 -47.691 -11.104 1.00 68.06 179 SER A CA 1
ATOM 1460 C C . SER A 1 179 ? 6.342 -47.408 -11.354 1.00 68.06 179 SER A C 1
ATOM 1462 O O . SER A 1 179 ? 5.492 -47.944 -10.638 1.00 68.06 179 SER A O 1
ATOM 1464 N N . PHE A 1 180 ? 5.989 -46.567 -12.332 1.00 71.81 180 PHE A N 1
ATOM 1465 C CA . PHE A 1 180 ? 4.586 -46.295 -12.648 1.00 71.81 180 PHE A CA 1
ATOM 1466 C C . PHE A 1 180 ? 3.965 -47.465 -13.430 1.00 71.81 180 PHE A C 1
ATOM 1468 O O . PHE A 1 180 ? 4.481 -47.837 -14.485 1.00 71.81 180 PHE A O 1
ATOM 1475 N N . PRO A 1 181 ? 2.839 -48.043 -12.964 1.00 63.84 181 PRO A N 1
ATOM 1476 C CA . PRO A 1 181 ? 2.189 -49.150 -13.651 1.00 63.84 181 PRO A CA 1
ATOM 1477 C C . PRO A 1 181 ? 1.480 -48.658 -14.919 1.00 63.84 181 PRO A C 1
ATOM 1479 O O . PRO A 1 181 ? 0.303 -48.289 -14.897 1.00 63.84 181 PRO A O 1
ATOM 1482 N N . PHE A 1 182 ? 2.186 -48.694 -16.048 1.00 55.06 182 PHE A N 1
ATOM 1483 C CA . PHE A 1 182 ? 1.557 -48.624 -17.362 1.00 55.06 182 PHE A CA 1
ATOM 1484 C C . PHE A 1 182 ? 0.648 -49.852 -17.545 1.00 55.06 182 PHE A C 1
ATOM 1486 O O . PHE A 1 182 ? 1.129 -50.980 -17.615 1.00 55.06 182 PHE A O 1
ATOM 1493 N N . GLY A 1 183 ? -0.670 -49.634 -17.619 1.00 58.09 183 GLY A N 1
ATOM 1494 C CA . GLY A 1 183 ? -1.631 -50.672 -18.015 1.00 58.09 183 GLY A CA 1
ATOM 1495 C C . GLY A 1 183 ? -2.195 -51.563 -16.899 1.00 58.09 183 GLY A C 1
ATOM 1496 O O . GLY A 1 183 ? -2.297 -52.771 -17.082 1.00 58.09 183 GLY A O 1
ATOM 1497 N N . ALA A 1 184 ? -2.623 -50.991 -15.765 1.00 44.50 184 ALA A N 1
ATOM 1498 C CA . ALA A 1 184 ? -3.410 -51.708 -14.744 1.00 44.50 184 ALA A CA 1
ATOM 1499 C C . ALA A 1 184 ? -4.766 -51.037 -14.421 1.00 44.50 184 ALA A C 1
ATOM 1501 O O . ALA A 1 184 ? -5.223 -51.035 -13.278 1.00 44.50 184 ALA A O 1
ATOM 1502 N N . ALA A 1 185 ? -5.428 -50.480 -15.440 1.00 44.59 185 ALA A N 1
ATOM 1503 C CA . ALA A 1 185 ? -6.839 -50.092 -15.405 1.00 44.59 185 ALA A CA 1
ATOM 1504 C C . ALA A 1 185 ? -7.552 -50.793 -16.573 1.00 44.59 185 ALA A C 1
ATOM 1506 O O . ALA A 1 185 ? -7.049 -50.774 -17.692 1.00 44.59 185 ALA A O 1
ATOM 1507 N N . GLY A 1 186 ? -8.659 -51.484 -16.286 1.00 43.53 186 GLY A N 1
ATOM 1508 C CA . GLY A 1 186 ? -9.181 -52.558 -17.140 1.00 43.53 186 GLY A CA 1
ATOM 1509 C C . GLY A 1 186 ? -9.567 -52.154 -18.569 1.00 43.53 186 GLY A C 1
ATOM 1510 O O . GLY A 1 186 ? -10.251 -51.155 -18.780 1.00 43.53 186 GLY A O 1
ATOM 1511 N N . GLY A 1 187 ? -9.189 -53.005 -19.521 1.00 38.44 187 GLY A N 1
ATOM 1512 C CA . GLY A 1 187 ? -9.540 -52.957 -20.940 1.00 38.44 187 GLY A CA 1
ATOM 1513 C C . GLY A 1 187 ? -9.304 -54.337 -21.563 1.00 38.44 187 GLY A C 1
ATOM 1514 O O . GLY A 1 187 ? -8.476 -55.094 -21.060 1.00 38.44 187 GLY A O 1
ATOM 1515 N N . ASP A 1 188 ? -10.096 -54.683 -22.575 1.00 39.97 188 ASP A N 1
ATOM 1516 C CA . ASP A 1 188 ? -10.219 -56.047 -23.108 1.00 39.97 188 ASP A CA 1
ATOM 1517 C C . ASP A 1 188 ? -9.055 -56.467 -24.034 1.00 39.97 188 ASP A C 1
ATOM 1519 O O . ASP A 1 188 ? -8.287 -55.642 -24.528 1.00 39.97 188 ASP A O 1
ATOM 1523 N N . GLU A 1 189 ? -8.947 -57.772 -24.266 1.00 43.34 189 GLU A N 1
ATOM 1524 C CA . GLU A 1 189 ? -7.915 -58.462 -25.047 1.00 43.34 189 GLU A CA 1
ATOM 1525 C C . GLU A 1 189 ? -7.913 -58.058 -26.540 1.00 43.34 189 GLU A C 1
ATOM 1527 O O . GLU A 1 189 ? -8.751 -58.535 -27.306 1.00 43.34 189 GLU A O 1
ATOM 1532 N N . MET A 1 190 ? -6.944 -57.246 -26.999 1.00 38.91 190 MET A N 1
ATOM 1533 C CA . MET A 1 190 ? -6.632 -57.085 -28.434 1.00 38.91 190 MET A CA 1
ATOM 1534 C C . MET A 1 190 ? -5.126 -57.010 -28.735 1.00 38.91 190 MET A C 1
ATOM 1536 O O . MET A 1 190 ? -4.306 -56.681 -27.882 1.00 38.91 190 MET A O 1
ATOM 1540 N N . GLN A 1 191 ? -4.792 -57.434 -29.956 1.00 39.22 191 GLN A N 1
ATOM 1541 C CA . GLN A 1 191 ? -3.483 -57.937 -30.390 1.00 39.22 191 GLN A CA 1
ATOM 1542 C C . GLN A 1 191 ? -2.546 -56.849 -30.937 1.00 39.22 191 GLN A C 1
ATOM 1544 O O . GLN A 1 191 ? -2.976 -55.733 -31.216 1.00 39.22 191 GLN A O 1
ATOM 1549 N N . ASP A 1 192 ? -1.280 -57.234 -31.134 1.00 42.03 192 ASP A N 1
ATOM 1550 C CA . ASP A 1 192 ? -0.212 -56.462 -31.782 1.00 42.03 192 ASP A CA 1
ATOM 1551 C C . ASP A 1 192 ? -0.698 -55.538 -32.913 1.00 42.03 192 ASP A C 1
ATOM 1553 O O . ASP A 1 192 ? -1.268 -55.985 -33.912 1.00 42.03 192 ASP A O 1
ATOM 1557 N N . THR A 1 193 ? -0.397 -54.244 -32.813 1.00 38.03 193 THR A N 1
ATOM 1558 C CA . THR A 1 193 ? -0.223 -53.371 -33.984 1.00 38.03 193 THR A CA 1
ATOM 1559 C C . THR A 1 193 ? 0.700 -52.203 -33.639 1.00 38.03 193 THR A C 1
ATOM 1561 O O . THR A 1 193 ? 0.839 -51.835 -32.473 1.00 38.03 193 THR A O 1
ATOM 1564 N N . ASP A 1 194 ? 1.399 -51.690 -34.651 1.00 42.75 194 ASP A N 1
ATOM 1565 C CA . ASP A 1 194 ? 2.599 -50.862 -34.507 1.00 42.75 194 ASP A CA 1
ATOM 1566 C C . ASP A 1 194 ? 2.431 -49.573 -33.686 1.00 42.75 194 ASP A C 1
ATOM 1568 O O . ASP A 1 194 ? 1.401 -48.900 -33.735 1.00 42.75 194 ASP A O 1
ATOM 1572 N N . LEU A 1 195 ? 3.518 -49.172 -33.012 1.00 48.16 195 LEU A N 1
ATOM 1573 C CA . LEU A 1 195 ? 3.655 -47.836 -32.431 1.00 48.16 195 LEU A CA 1
ATOM 1574 C C . LEU A 1 195 ? 3.582 -46.772 -33.538 1.00 48.16 195 LEU A C 1
ATOM 1576 O O . LEU A 1 195 ? 4.579 -46.510 -34.214 1.00 48.16 195 LEU A O 1
ATOM 1580 N N . GLN A 1 196 ? 2.424 -46.128 -33.688 1.00 47.56 196 GLN A N 1
ATOM 1581 C CA . GLN A 1 196 ? 2.314 -44.861 -34.404 1.00 47.56 196 GLN A CA 1
ATOM 1582 C C . GLN A 1 196 ? 2.320 -43.684 -33.427 1.00 47.56 196 GLN A C 1
ATOM 1584 O O . GLN A 1 196 ? 1.534 -43.600 -32.487 1.00 47.56 196 GLN A O 1
ATOM 1589 N N . ASP A 1 197 ? 3.276 -42.802 -33.691 1.00 51.53 197 ASP A N 1
ATOM 1590 C CA . ASP A 1 197 ? 3.540 -41.511 -33.071 1.00 51.53 197 ASP A CA 1
ATOM 1591 C C . ASP A 1 197 ? 2.361 -40.543 -33.289 1.00 51.53 197 ASP A C 1
ATOM 1593 O O . ASP A 1 197 ? 2.294 -39.853 -34.306 1.00 51.53 197 ASP A O 1
ATOM 1597 N N . ASP A 1 198 ? 1.403 -40.510 -32.354 1.00 53.44 198 ASP A N 1
ATOM 1598 C CA . ASP A 1 198 ? 0.257 -39.584 -32.389 1.00 53.44 198 ASP A CA 1
ATOM 1599 C C . ASP A 1 198 ? 0.642 -38.207 -31.816 1.00 53.44 198 ASP A C 1
ATOM 1601 O O . ASP A 1 198 ? 0.169 -37.753 -30.770 1.00 53.44 198 ASP A O 1
ATOM 1605 N N . GLY A 1 199 ? 1.593 -37.557 -32.491 1.00 53.72 199 GLY A N 1
ATOM 1606 C CA . GLY A 1 199 ? 2.030 -36.203 -32.176 1.00 53.72 199 GLY A CA 1
ATOM 1607 C C . GLY A 1 199 ? 0.892 -35.187 -32.326 1.00 53.72 199 GLY A C 1
ATOM 1608 O O . GLY A 1 199 ? 0.178 -35.173 -33.329 1.00 53.72 199 GLY A O 1
ATOM 1609 N N . TYR A 1 200 ? 0.743 -34.303 -31.334 1.00 59.16 200 TYR A N 1
ATOM 1610 C CA . TYR A 1 200 ? -0.324 -33.297 -31.267 1.00 59.16 200 TYR A CA 1
ATOM 1611 C C . TYR A 1 200 ? -0.499 -32.512 -32.579 1.00 59.16 200 TYR A C 1
ATOM 1613 O O . TYR A 1 200 ? 0.380 -31.745 -32.977 1.00 59.16 200 TYR A O 1
ATOM 1621 N N . GLN A 1 201 ? -1.670 -32.636 -33.214 1.00 57.72 201 GLN A N 1
ATOM 1622 C CA . GLN A 1 201 ? -1.991 -31.869 -34.419 1.00 57.72 201 GLN A CA 1
ATOM 1623 C C . GLN A 1 201 ? -2.212 -30.387 -34.094 1.00 57.72 201 GLN A C 1
ATOM 1625 O O . GLN A 1 201 ? -3.215 -29.997 -33.492 1.00 57.72 201 GLN A O 1
ATOM 1630 N N . ILE A 1 202 ? -1.271 -29.553 -34.533 1.00 61.56 202 ILE A N 1
ATOM 1631 C CA . ILE A 1 202 ? -1.373 -28.096 -34.472 1.00 61.56 202 ILE A CA 1
ATOM 1632 C C . ILE A 1 202 ? -2.155 -27.631 -35.707 1.00 61.56 202 ILE A C 1
ATOM 1634 O O . ILE A 1 202 ? -1.672 -27.747 -36.832 1.00 61.56 202 ILE A O 1
ATOM 1638 N N . TYR A 1 203 ? -3.370 -27.116 -35.516 1.00 59.44 203 TYR A N 1
ATOM 1639 C CA . TYR A 1 203 ? -4.177 -26.580 -36.615 1.00 59.44 203 TYR A CA 1
ATOM 1640 C C . TYR A 1 203 ? -3.647 -25.209 -37.062 1.00 59.44 203 TYR A C 1
ATOM 1642 O O . TYR A 1 203 ? -4.072 -24.171 -36.553 1.00 59.44 203 TYR A O 1
ATOM 1650 N N . GLU A 1 204 ? -2.750 -25.193 -38.048 1.00 62.69 204 GLU A N 1
ATOM 1651 C CA . GLU A 1 204 ? -2.411 -23.976 -38.792 1.00 62.69 204 GLU A CA 1
ATOM 1652 C C . GLU A 1 204 ? -3.570 -23.603 -39.727 1.00 62.69 204 GLU A C 1
ATOM 1654 O O . GLU A 1 204 ? -3.646 -24.019 -40.884 1.00 62.69 204 GLU A O 1
ATOM 1659 N N . GLN A 1 205 ? -4.522 -22.831 -39.200 1.00 59.72 205 GLN A N 1
ATOM 1660 C CA . GLN A 1 205 ? -5.706 -22.397 -39.937 1.00 59.72 205 GLN A CA 1
ATOM 1661 C C . GLN A 1 205 ? -5.378 -21.229 -40.884 1.00 59.72 205 GLN A C 1
ATOM 1663 O O . GLN A 1 205 ? -5.794 -20.089 -40.670 1.00 59.72 205 GLN A O 1
ATOM 1668 N N . TYR A 1 206 ? -4.645 -21.523 -41.960 1.00 53.34 206 TYR A N 1
ATOM 1669 C CA . TYR A 1 206 ? -4.508 -20.631 -43.110 1.00 53.34 206 TYR A CA 1
ATOM 1670 C C . TYR A 1 206 ? -5.851 -20.527 -43.844 1.00 53.34 206 TYR A C 1
ATOM 1672 O O . TYR A 1 206 ? -6.147 -21.291 -44.760 1.00 53.34 206 TYR A O 1
ATOM 1680 N N . SER A 1 207 ? -6.679 -19.574 -43.418 1.00 55.19 207 SER A N 1
ATOM 1681 C CA . SER A 1 207 ? -7.893 -19.173 -44.132 1.00 55.19 207 SER A CA 1
ATOM 1682 C C . SER A 1 207 ? -7.529 -18.301 -45.337 1.00 55.19 207 SER A C 1
ATOM 1684 O O . SER A 1 207 ? -7.771 -17.095 -45.319 1.00 55.19 207 SER A O 1
ATOM 1686 N N . ASP A 1 208 ? -6.950 -18.913 -46.369 1.00 55.81 208 ASP A N 1
ATOM 1687 C CA . ASP A 1 208 ? -6.824 -18.306 -47.695 1.00 55.81 208 ASP A CA 1
ATOM 1688 C C . ASP A 1 208 ? -7.894 -18.916 -48.614 1.00 55.81 208 ASP A C 1
ATOM 1690 O O . ASP A 1 208 ? -8.003 -20.138 -48.741 1.00 55.81 208 ASP A O 1
ATOM 1694 N N . GLY A 1 209 ? -8.763 -18.067 -49.157 1.00 53.12 209 GLY A N 1
ATOM 1695 C CA . GLY A 1 209 ? -10.075 -18.479 -49.664 1.00 53.12 209 GLY A CA 1
ATOM 1696 C C . GLY A 1 209 ? -10.859 -17.318 -50.264 1.00 53.12 209 GLY A C 1
ATOM 1697 O O . GLY A 1 209 ? -11.993 -17.060 -49.867 1.00 53.12 209 GLY A O 1
ATOM 1698 N N . ASP A 1 210 ? -10.211 -16.598 -51.176 1.00 59.41 210 ASP A N 1
ATOM 1699 C CA . ASP A 1 210 ? -10.840 -15.595 -52.039 1.00 59.41 210 ASP A CA 1
ATOM 1700 C C . ASP A 1 210 ? -11.731 -16.259 -53.128 1.00 59.41 210 ASP A C 1
ATOM 1702 O O . ASP A 1 210 ? -11.786 -17.489 -53.207 1.00 59.41 210 ASP A O 1
ATOM 1706 N N . TYR A 1 211 ? -12.362 -15.445 -53.990 1.00 53.84 211 TYR A N 1
ATOM 1707 C CA . TYR A 1 211 ? -13.215 -15.791 -55.163 1.00 53.84 211 TYR A CA 1
ATOM 1708 C C . TYR A 1 211 ? -14.754 -15.847 -54.973 1.00 53.84 211 TYR A C 1
ATOM 1710 O O . TYR A 1 211 ? -15.358 -16.913 -54.894 1.00 53.84 211 TYR A O 1
ATOM 1718 N N . SER A 1 212 ? -15.352 -14.644 -54.965 1.00 56.03 212 SER A N 1
ATOM 1719 C CA . SER A 1 212 ? -16.267 -14.079 -56.001 1.00 56.03 212 SER A CA 1
ATOM 1720 C C . SER A 1 212 ? -17.600 -14.742 -56.447 1.00 56.03 212 SER A C 1
ATOM 1722 O O . SER A 1 212 ? -17.742 -15.959 -56.494 1.00 56.03 212 SER A O 1
ATOM 1724 N N . ASP A 1 213 ? -18.496 -13.852 -56.919 1.00 49.41 213 ASP A N 1
ATOM 1725 C CA . ASP A 1 213 ? -19.745 -14.018 -57.710 1.00 49.41 213 ASP A CA 1
ATOM 1726 C C . ASP A 1 213 ? -21.011 -14.557 -56.968 1.00 49.41 213 ASP A C 1
ATOM 1728 O O . ASP A 1 213 ? -20.929 -15.474 -56.154 1.00 49.41 213 ASP A O 1
ATOM 1732 N N . ASP A 1 214 ? -22.242 -14.045 -57.180 1.00 55.62 214 ASP A N 1
ATOM 1733 C CA . ASP A 1 214 ? -22.680 -12.953 -58.078 1.00 55.62 214 ASP A CA 1
ATOM 1734 C C . ASP A 1 214 ? -24.050 -12.298 -57.728 1.00 55.62 214 ASP A C 1
ATOM 1736 O O . ASP A 1 214 ? -24.874 -12.888 -57.030 1.00 55.62 214 ASP A O 1
ATOM 1740 N N . GLU A 1 215 ? -24.242 -11.093 -58.289 1.00 58.75 215 GLU A N 1
ATOM 1741 C CA . GLU A 1 215 ? -25.453 -10.358 -58.759 1.00 58.75 215 GLU A CA 1
ATOM 1742 C C . GLU A 1 215 ? -26.798 -10.166 -57.972 1.00 58.75 215 GLU A C 1
ATOM 1744 O O . GLU A 1 215 ? -27.430 -11.073 -57.435 1.00 58.75 215 GLU A O 1
ATOM 1749 N N . ASP A 1 216 ? -27.272 -8.907 -58.090 1.00 57.91 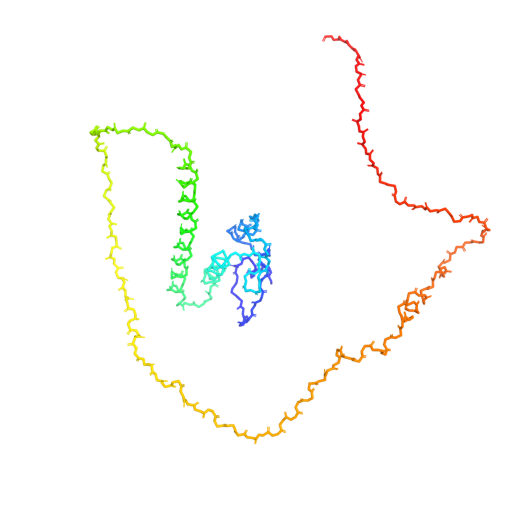216 ASP A N 1
ATOM 1750 C CA . ASP A 1 216 ? -28.643 -8.376 -58.294 1.00 57.91 216 ASP A CA 1
ATOM 1751 C C . ASP A 1 216 ? -29.788 -8.463 -57.250 1.00 57.91 216 ASP A C 1
ATOM 1753 O O . ASP A 1 216 ? -30.498 -9.466 -57.136 1.00 57.91 216 ASP A O 1
ATOM 1757 N N . TYR A 1 217 ? -30.126 -7.298 -56.652 1.00 46.41 217 TYR A N 1
ATOM 1758 C CA . TYR A 1 217 ? -31.326 -6.495 -57.024 1.00 46.41 217 TYR A CA 1
ATOM 1759 C C . TYR A 1 217 ? -31.338 -5.062 -56.441 1.00 46.41 217 TYR A C 1
ATOM 1761 O O . TYR A 1 217 ? -30.801 -4.863 -55.329 1.00 46.41 217 TYR A O 1
#

Foldseek 3Di:
DLCLLALVAADPDPDDDDDLCSRPDPVSVVLVPDPQPDPAADPPQGSHDPLSVVLVVLVSQLSNLVRPPDPDSVVVNVVSVVVNVVSVVVVVVVVVVVVVVVVPPPDDDDDDDDDDDDDDDDDDPPPPDDPPPPPPPDDPPDPDPPPDPPDDDDPDPPPPPVPPPVPPPPCPVVCVVVPDDDDPDDDDDDDDDDDDDPPDDDDPPPPDDDDDDDDDD

InterPro domains:
  IPR040454 Transcription factor IIIC subunit Tfc1/Sfc1 [PTHR13230] (7-205)

Sequence (217 aa):
WEDICAFRVFPDKTQISLQLFELKDDYIQQEIRKPTSQGSCSLQTGWFSSHVIDCLRLRVAQRFLSVYPESGAESLLKSVSHRFEKSKRMQLTVKDLKVHSEDKQADKEVLESEDKETNDEVEYEEDEEDEIEDDNLGDDVDADEALDLVDDDRNFPLQDSYTDNENISKDYLQDLFGSFPFGAAGGDEMQDTDLQDDGYQIYEQYSDGDYSDDEDY

pLDDT: mean 70.06, std 22.97, range [30.44, 98.56]

Radius of gyration: 34.11 Å; chains: 1; bounding box: 68×100×83 Å

Secondary structure (DSSP, 8-state):
-HHHHTTSS--SSS-----TTT---HHHHHHTTSPP--SS-BTTTBTS-HHHHHHHHHHHHHHHHTT-SSTT-HHHHHHHHHHHHHHHHHHHHHHHHHHHHHTTSS------------------------------------TT----------------TTS-GGGS-TTHHHHHHHTS-TT-S--------------------------------

Organism: Sesamum radiatum (NCBI:txid300843)